Protein AF-K2A9K4-F1 (afdb_monomer_lite)

pLDDT: mean 72.85, std 18.76, range [26.33, 95.5]

Foldseek 3Di:
DDPVVQQQWKKAQCDDPRHGWIWTFPAAQDVHNQWTWIATPDPVRTDIDGPVRIDTDPDSDDDPPDDVDDDDVVCPVVPDDDPLPDFDDDPWKTFQQVDDQQWAFLLRWGFHDDWDQDPPRWIWTQTDPPGTDTFRRGFTFTTRDPFDWDFLQRDAAQFAFPSRWGFNHHFDDPPQQWTWTATDPVRDTTIHTRSTITTGD

Radius of gyration: 20.63 Å; chains: 1; bounding box: 49×55×29 Å

Secondary structure (DSSP, 8-state):
--GGGGTT-EEEE-SSTTTT-EEEEEEETSSSTTEEEEEESSTT-EEEEEGGGEEE--S-------------HHHHHHH-S-------B-SSEE-GGG--TT-BBTTS-BB-S--EE-GGG-EEEEETTTEEEEE-TT--EEBSSS--EEEGGG--TT-BBTTS-BEEE------TTEEEEEETTTTEEEEEETT-EEEB-

Sequence (201 aa):
MSVMDKLNVLYVITAGRYKGKDCNIHRDNFRSKRLALVAIDNPDSLVVVKKKNLAKLNKPGWFERFSDYTYGLEQWFKKEQGSGSNMLRTSSLAQPCALRKGDILASGEMVVAELRRGYNGSVLVRLHKTGWVELAPRLPIALQGNVNFKLAAELKQNDRLATGCLVVEGPVSDDANWANVYLDRVGCCIDTPSCIPLALA

Structure (mmCIF, N/CA/C/O backbone):
data_AF-K2A9K4-F1
#
_entry.id   AF-K2A9K4-F1
#
loop_
_atom_site.group_PDB
_atom_site.id
_atom_site.type_symbol
_atom_site.label_atom_id
_atom_site.label_alt_id
_atom_site.label_comp_id
_atom_site.label_asym_id
_atom_site.label_entity_id
_atom_site.label_seq_id
_atom_site.pdbx_PDB_ins_code
_atom_site.Cartn_x
_atom_site.Cartn_y
_atom_site.Cartn_z
_atom_site.occupancy
_atom_site.B_iso_or_equiv
_atom_site.auth_seq_id
_atom_site.auth_comp_id
_atom_site.auth_asym_id
_atom_site.auth_atom_id
_atom_site.pdbx_PDB_model_num
ATOM 1 N N . MET A 1 1 ? 7.604 -33.859 -6.176 1.00 37.75 1 MET A N 1
ATOM 2 C CA . MET A 1 1 ? 8.106 -32.579 -5.631 1.00 37.75 1 MET A CA 1
ATOM 3 C C . MET A 1 1 ? 8.815 -31.845 -6.744 1.00 37.75 1 MET A C 1
ATOM 5 O O . MET A 1 1 ? 9.824 -32.348 -7.232 1.00 37.75 1 MET A O 1
ATOM 9 N N . SER A 1 2 ? 8.231 -30.745 -7.212 1.00 29.80 2 SER A N 1
ATOM 10 C CA . SER A 1 2 ? 8.769 -30.007 -8.354 1.00 29.80 2 SER A CA 1
ATOM 11 C C . SER A 1 2 ? 10.036 -29.253 -7.935 1.00 29.80 2 SER A C 1
ATOM 13 O O . SER A 1 2 ? 10.242 -28.961 -6.757 1.00 29.80 2 SER A O 1
ATOM 15 N N . VAL A 1 3 ? 10.909 -28.935 -8.890 1.00 32.62 3 VAL A N 1
ATOM 16 C CA . VAL A 1 3 ? 12.145 -28.169 -8.643 1.00 32.62 3 VAL A CA 1
ATOM 17 C C . VAL A 1 3 ? 11.847 -26.787 -8.033 1.00 32.62 3 VAL A C 1
ATOM 19 O O . VAL A 1 3 ? 12.677 -26.267 -7.289 1.00 32.62 3 VAL A O 1
ATOM 22 N N . MET A 1 4 ? 10.644 -26.239 -8.248 1.00 31.30 4 MET A N 1
ATOM 23 C CA . MET A 1 4 ? 10.206 -24.982 -7.632 1.00 31.30 4 MET A CA 1
ATOM 24 C C . MET A 1 4 ? 9.926 -25.094 -6.126 1.00 31.30 4 MET A C 1
ATOM 26 O O . MET A 1 4 ? 10.105 -24.109 -5.415 1.00 31.30 4 MET A O 1
ATOM 30 N N . ASP A 1 5 ? 9.596 -26.279 -5.600 1.00 34.28 5 ASP A N 1
ATOM 31 C CA . ASP A 1 5 ? 9.286 -26.455 -4.168 1.00 34.28 5 ASP A CA 1
ATOM 32 C C . ASP A 1 5 ? 10.534 -26.319 -3.271 1.00 34.28 5 ASP A C 1
ATOM 34 O O . ASP A 1 5 ? 10.426 -26.122 -2.061 1.00 34.28 5 ASP A O 1
ATOM 38 N N . LYS A 1 6 ? 11.741 -26.424 -3.848 1.00 42.03 6 LYS A N 1
ATOM 39 C CA . LYS A 1 6 ? 13.015 -26.354 -3.108 1.00 42.03 6 LYS A CA 1
ATOM 40 C C . LYS A 1 6 ? 13.599 -24.944 -2.984 1.00 42.03 6 LYS A C 1
ATOM 42 O O . LYS A 1 6 ? 14.505 -24.760 -2.177 1.00 42.03 6 LYS A O 1
ATOM 47 N N . LEU A 1 7 ? 13.095 -23.967 -3.741 1.00 45.53 7 LEU A N 1
ATOM 48 C CA . LEU A 1 7 ? 13.630 -22.596 -3.764 1.00 45.53 7 LEU A CA 1
ATOM 49 C C . LEU A 1 7 ? 13.113 -21.704 -2.621 1.00 45.53 7 LEU A C 1
ATOM 51 O O . LEU A 1 7 ? 13.640 -20.615 -2.424 1.00 45.53 7 LEU A O 1
ATOM 55 N N . ASN A 1 8 ? 12.144 -22.182 -1.835 1.00 53.25 8 ASN A N 1
ATOM 56 C CA . ASN A 1 8 ? 11.505 -21.413 -0.759 1.00 53.25 8 ASN A CA 1
ATOM 57 C C . ASN A 1 8 ? 11.949 -21.831 0.655 1.00 53.25 8 ASN A C 1
ATOM 59 O O . ASN A 1 8 ? 11.276 -21.513 1.634 1.00 53.25 8 ASN A O 1
ATOM 63 N N . VAL A 1 9 ? 13.046 -22.584 0.788 1.00 64.12 9 VAL A N 1
ATOM 64 C CA . VAL A 1 9 ? 13.569 -23.001 2.097 1.00 64.12 9 VAL A CA 1
ATOM 65 C C . VAL A 1 9 ? 14.769 -22.138 2.472 1.00 64.12 9 VAL A C 1
ATOM 67 O O . VAL A 1 9 ? 15.820 -22.244 1.843 1.00 64.12 9 VAL A O 1
ATOM 70 N N . LEU A 1 10 ? 14.608 -21.328 3.522 1.00 70.69 10 LEU A N 1
ATOM 71 C CA . LEU A 1 10 ? 15.662 -20.471 4.060 1.00 70.69 10 LEU A CA 1
ATOM 72 C C . LEU A 1 10 ? 16.597 -21.263 4.991 1.00 70.69 10 LEU A C 1
ATOM 74 O O . LEU A 1 10 ? 16.164 -22.089 5.806 1.00 70.69 10 LEU A O 1
ATOM 78 N N . TYR A 1 11 ? 17.893 -20.991 4.882 1.00 83.25 11 TYR A N 1
ATOM 79 C CA . TYR A 1 11 ? 18.943 -21.592 5.699 1.00 83.25 11 TYR A CA 1
ATOM 80 C C . TYR A 1 11 ? 19.778 -20.509 6.375 1.00 83.25 11 TYR A C 1
ATOM 82 O O . TYR A 1 11 ? 20.004 -19.455 5.794 1.00 83.25 11 TYR A O 1
ATOM 90 N N . VAL A 1 12 ? 20.324 -20.804 7.552 1.00 84.12 12 VAL A N 1
ATOM 91 C CA . VAL A 1 12 ? 21.368 -19.990 8.187 1.00 84.12 12 VAL A CA 1
ATOM 92 C C . VAL A 1 12 ? 22.711 -20.705 8.098 1.00 84.12 12 VAL A C 1
ATOM 94 O O . VAL A 1 12 ? 22.808 -21.922 8.298 1.00 84.12 12 VAL A O 1
ATOM 97 N N . ILE A 1 13 ? 23.769 -19.951 7.811 1.00 87.12 13 ILE A N 1
ATOM 98 C CA . ILE A 1 13 ? 25.137 -20.467 7.822 1.00 87.12 13 ILE A CA 1
ATOM 99 C C . ILE A 1 13 ? 25.617 -20.547 9.277 1.00 87.12 13 ILE A C 1
ATOM 101 O O . ILE A 1 13 ? 25.758 -19.539 9.959 1.00 87.12 13 ILE A O 1
ATOM 105 N N . THR A 1 14 ? 25.914 -21.741 9.779 1.00 86.62 14 THR A N 1
ATOM 106 C CA . THR A 1 14 ? 26.243 -21.977 11.196 1.00 86.62 14 THR A CA 1
ATOM 107 C C . THR A 1 14 ? 27.738 -21.920 11.511 1.00 86.62 14 THR A C 1
ATOM 109 O O . THR A 1 14 ? 28.118 -21.836 12.681 1.00 86.62 14 THR A O 1
ATOM 112 N N . ALA A 1 15 ? 28.608 -21.930 10.494 1.00 80.38 15 ALA A N 1
ATOM 113 C CA . ALA A 1 15 ? 30.059 -21.901 10.675 1.00 80.38 15 ALA A CA 1
ATOM 114 C C . ALA A 1 15 ? 30.823 -21.368 9.448 1.00 80.38 15 ALA A C 1
ATOM 116 O O . ALA A 1 15 ? 30.425 -21.592 8.303 1.00 80.38 15 ALA A O 1
ATOM 117 N N . GLY A 1 16 ? 31.985 -20.752 9.695 1.00 87.38 16 GLY A N 1
ATOM 118 C CA . GLY A 1 16 ? 32.877 -20.182 8.677 1.00 87.38 16 GLY A CA 1
ATOM 119 C C . GLY A 1 16 ? 32.776 -18.658 8.565 1.00 87.38 16 GLY A C 1
ATOM 120 O O . GLY A 1 16 ? 32.181 -18.009 9.421 1.00 87.38 16 GLY A O 1
ATOM 121 N N . ARG A 1 17 ? 33.350 -18.095 7.492 1.00 83.62 17 ARG A N 1
ATOM 122 C CA . ARG A 1 17 ? 33.430 -16.639 7.249 1.00 83.62 17 ARG A CA 1
ATOM 123 C C . ARG A 1 17 ? 32.066 -15.938 7.221 1.00 83.62 17 ARG A C 1
ATOM 125 O O . ARG A 1 17 ? 31.980 -14.776 7.585 1.00 83.62 17 ARG A O 1
ATOM 132 N N . TYR A 1 18 ? 31.021 -16.651 6.809 1.00 85.88 18 TYR A N 1
ATOM 133 C CA . TYR A 1 18 ? 29.659 -16.127 6.673 1.00 85.88 18 TYR A CA 1
ATOM 134 C C . TYR A 1 18 ? 28.720 -16.629 7.781 1.00 85.88 18 TYR A C 1
ATOM 136 O O . TYR A 1 18 ? 27.510 -16.666 7.591 1.00 85.88 18 TYR A O 1
ATOM 144 N N . LYS A 1 19 ? 29.262 -17.074 8.925 1.00 84.31 19 LYS A N 1
ATOM 145 C CA . LYS A 1 19 ? 28.458 -17.550 10.060 1.00 84.31 19 LYS A CA 1
ATOM 146 C C . LYS A 1 19 ? 27.433 -16.487 10.486 1.00 84.31 19 LYS A C 1
ATOM 148 O O . LYS A 1 19 ? 27.788 -15.328 10.656 1.00 84.31 19 LYS A O 1
ATOM 153 N N . GLY A 1 20 ? 26.190 -16.912 10.697 1.00 72.88 20 GLY A N 1
ATOM 154 C CA . GLY A 1 20 ? 25.062 -16.073 11.100 1.00 72.88 20 GLY A CA 1
ATOM 155 C C . GLY A 1 20 ? 24.298 -15.432 9.942 1.00 72.88 20 GLY A C 1
ATOM 156 O O . GLY A 1 20 ? 23.302 -14.770 10.194 1.00 72.88 20 GLY A O 1
ATOM 157 N N . LYS A 1 21 ? 24.736 -15.615 8.689 1.00 78.25 21 LYS A N 1
ATOM 158 C CA . LYS A 1 21 ? 24.027 -15.093 7.515 1.00 78.25 21 LYS A CA 1
ATOM 159 C C . LYS A 1 21 ? 22.920 -16.039 7.059 1.00 78.25 21 LYS A C 1
ATOM 161 O O . LYS A 1 21 ? 23.157 -17.243 6.911 1.00 78.25 21 LYS A O 1
ATOM 166 N N . ASP A 1 22 ? 21.759 -15.461 6.776 1.00 82.19 22 ASP A N 1
ATOM 167 C CA . ASP A 1 22 ? 20.643 -16.135 6.120 1.00 82.19 22 ASP A CA 1
ATOM 168 C C . ASP A 1 22 ? 20.910 -16.265 4.620 1.00 82.19 22 ASP A C 1
ATOM 170 O O . ASP A 1 22 ? 21.533 -15.403 3.993 1.00 82.19 22 ASP A O 1
ATOM 174 N N . CYS A 1 23 ? 20.474 -17.377 4.040 1.00 78.69 23 CYS A N 1
ATOM 175 C CA . CYS A 1 23 ? 20.768 -17.715 2.661 1.00 78.69 23 CYS A CA 1
ATOM 176 C C . CYS A 1 23 ? 19.724 -18.650 2.049 1.00 78.69 23 CYS A C 1
ATOM 178 O O . CYS A 1 23 ? 19.085 -19.450 2.736 1.00 78.69 23 CYS A O 1
ATOM 180 N N . ASN A 1 24 ? 19.614 -18.585 0.722 1.00 80.69 24 ASN A N 1
ATOM 181 C CA . ASN A 1 24 ? 18.852 -19.538 -0.079 1.00 80.69 24 ASN A CA 1
ATOM 182 C C . ASN A 1 24 ? 19.802 -20.396 -0.908 1.00 80.69 24 ASN A C 1
ATOM 184 O O . ASN A 1 24 ? 20.788 -19.899 -1.461 1.00 80.69 24 ASN A O 1
ATOM 188 N N . ILE A 1 25 ? 19.497 -21.689 -1.026 1.00 79.44 25 ILE A N 1
ATOM 189 C CA . ILE A 1 25 ? 20.276 -22.585 -1.881 1.00 79.44 25 ILE A CA 1
ATOM 190 C C . ILE A 1 25 ? 19.942 -22.271 -3.339 1.00 79.44 25 ILE A C 1
ATOM 192 O O . ILE A 1 25 ? 18.871 -22.612 -3.829 1.00 79.44 25 ILE A O 1
ATOM 196 N N . HIS A 1 26 ? 20.892 -21.650 -4.033 1.00 74.62 26 HIS A N 1
ATOM 197 C CA . HIS A 1 26 ? 20.796 -21.369 -5.460 1.00 74.62 26 HIS A CA 1
ATOM 198 C C . HIS A 1 26 ? 21.095 -22.626 -6.286 1.00 74.62 26 HIS A C 1
ATOM 200 O O . HIS A 1 26 ? 20.397 -22.943 -7.246 1.00 74.62 26 HIS A O 1
ATOM 206 N N . ARG A 1 27 ? 22.120 -23.393 -5.889 1.00 77.69 27 ARG A N 1
ATOM 207 C CA . ARG A 1 27 ? 22.426 -24.691 -6.500 1.00 77.69 27 ARG A CA 1
ATOM 208 C C . ARG A 1 27 ? 22.887 -25.694 -5.461 1.00 77.69 27 ARG A C 1
ATOM 210 O O . ARG A 1 27 ? 23.923 -25.520 -4.814 1.00 77.69 27 ARG A O 1
ATOM 217 N N . ASP A 1 28 ? 22.134 -26.781 -5.355 1.00 75.31 28 ASP A N 1
ATOM 218 C CA . ASP A 1 28 ? 22.500 -27.894 -4.496 1.00 75.31 28 ASP A CA 1
ATOM 219 C C . ASP A 1 28 ? 23.561 -28.791 -5.160 1.00 75.31 28 ASP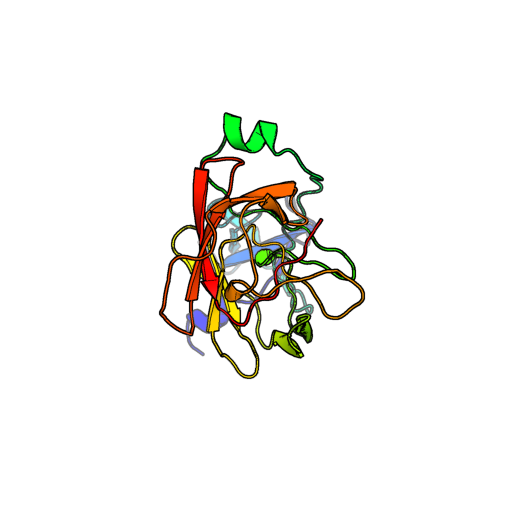 A C 1
ATOM 221 O O . ASP A 1 28 ? 23.563 -28.970 -6.378 1.00 75.31 28 ASP A O 1
ATOM 225 N N . ASN A 1 29 ? 24.462 -29.370 -4.362 1.00 77.62 29 ASN A N 1
ATOM 226 C CA . ASN A 1 29 ? 25.585 -30.203 -4.829 1.00 77.62 29 ASN A CA 1
ATOM 227 C C . ASN A 1 29 ? 26.543 -29.482 -5.798 1.00 77.62 29 ASN A C 1
ATOM 229 O O . ASN A 1 29 ? 26.995 -30.056 -6.792 1.00 77.62 29 ASN A O 1
ATOM 233 N N . PHE A 1 30 ? 26.868 -28.218 -5.522 1.00 70.75 30 PHE A N 1
ATOM 234 C CA . PHE A 1 30 ? 27.788 -27.445 -6.354 1.00 70.75 30 PHE A CA 1
ATOM 235 C C . PHE A 1 30 ? 29.186 -28.080 -6.352 1.00 70.75 30 PHE A C 1
ATOM 237 O O . PHE A 1 30 ? 29.871 -28.077 -5.332 1.00 70.75 30 PHE A O 1
ATOM 244 N N . ARG A 1 31 ? 29.611 -28.646 -7.491 1.00 70.62 31 ARG A N 1
ATOM 245 C CA . ARG A 1 31 ? 30.878 -29.388 -7.698 1.00 70.62 31 ARG A CA 1
ATOM 246 C C . ARG A 1 31 ? 31.070 -30.659 -6.851 1.00 70.62 31 ARG A C 1
ATOM 248 O O . ARG A 1 31 ? 31.866 -31.512 -7.222 1.00 70.62 31 ARG A O 1
ATOM 255 N N . SER A 1 32 ? 30.374 -30.813 -5.727 1.00 81.31 32 SER A N 1
ATOM 256 C CA . SER A 1 32 ? 30.452 -31.975 -4.839 1.00 81.31 32 SER A CA 1
ATOM 257 C C . SER A 1 32 ? 29.171 -32.123 -4.026 1.00 81.31 32 SER A C 1
ATOM 259 O O . SER A 1 32 ? 28.537 -31.132 -3.667 1.00 81.31 32 SER A O 1
ATOM 261 N N . LYS A 1 33 ? 28.853 -33.357 -3.608 1.00 79.94 33 LYS A N 1
ATOM 262 C CA . LYS A 1 33 ? 27.727 -33.647 -2.701 1.00 79.94 33 LYS A CA 1
ATOM 263 C C . LYS A 1 33 ? 27.808 -32.916 -1.352 1.00 79.94 33 LYS A C 1
ATOM 265 O O . LYS A 1 33 ? 26.811 -32.811 -0.646 1.00 79.94 33 LYS A O 1
ATOM 270 N N . ARG A 1 34 ? 28.990 -32.412 -0.976 1.00 85.62 34 ARG A N 1
ATOM 271 C CA . ARG A 1 34 ? 29.245 -31.744 0.313 1.00 85.62 34 ARG A CA 1
ATOM 272 C C . ARG A 1 34 ? 29.107 -30.219 0.271 1.00 85.62 34 ARG A C 1
ATOM 274 O O . ARG A 1 34 ? 29.151 -29.594 1.331 1.00 85.62 34 ARG A O 1
ATOM 281 N N . LEU A 1 35 ? 28.968 -29.626 -0.913 1.00 84.06 35 LEU A N 1
ATOM 282 C CA . LEU A 1 35 ? 28.953 -28.177 -1.112 1.00 84.06 35 LEU A CA 1
ATOM 283 C C . LEU A 1 35 ? 27.616 -27.719 -1.705 1.00 84.06 35 LEU A C 1
ATOM 285 O O . LEU A 1 35 ? 26.964 -28.452 -2.449 1.00 84.06 35 LEU A O 1
ATOM 289 N N . ALA A 1 36 ? 27.225 -26.497 -1.370 1.00 85.50 36 ALA A N 1
ATOM 290 C CA . ALA A 1 36 ? 26.093 -25.792 -1.949 1.00 85.50 36 ALA A CA 1
ATOM 291 C C . ALA A 1 36 ? 26.543 -24.394 -2.385 1.00 85.50 36 ALA A C 1
ATOM 293 O O . ALA A 1 36 ? 27.397 -23.783 -1.737 1.00 85.50 36 ALA A O 1
ATOM 294 N N . LEU A 1 37 ? 25.972 -23.910 -3.486 1.00 84.62 37 LEU A N 1
ATOM 295 C CA . LEU A 1 37 ? 26.059 -22.510 -3.882 1.00 84.62 37 LEU A CA 1
ATOM 296 C C . LEU A 1 37 ? 24.831 -21.807 -3.312 1.00 84.62 37 LEU A C 1
ATOM 298 O O . LEU A 1 37 ? 23.703 -22.206 -3.616 1.00 84.62 37 LEU A O 1
ATOM 302 N N . VAL A 1 38 ? 25.049 -20.807 -2.467 1.00 82.75 38 VAL A N 1
ATOM 303 C CA . VAL A 1 38 ? 23.982 -20.099 -1.759 1.00 82.75 38 VAL A CA 1
ATOM 304 C C . VAL A 1 38 ? 24.051 -18.607 -2.054 1.00 82.75 38 VAL A C 1
ATOM 306 O O . VAL A 1 38 ? 25.143 -18.064 -2.201 1.00 82.75 38 VAL A O 1
ATOM 309 N N . ALA A 1 39 ? 22.897 -17.957 -2.149 1.00 79.38 39 ALA A N 1
ATOM 310 C CA . ALA A 1 39 ? 22.804 -16.503 -2.247 1.00 79.38 39 ALA A CA 1
ATOM 311 C C . ALA A 1 39 ? 22.739 -15.901 -0.837 1.00 79.38 39 ALA A C 1
ATOM 313 O O . ALA A 1 39 ? 21.924 -16.353 -0.028 1.00 79.38 39 ALA A O 1
ATOM 314 N N . ILE A 1 40 ? 23.595 -14.917 -0.550 1.00 74.81 40 ILE A N 1
ATOM 315 C CA . ILE A 1 40 ? 23.637 -14.164 0.714 1.00 74.81 40 ILE A CA 1
ATOM 316 C C . ILE A 1 40 ? 23.397 -12.678 0.438 1.00 74.81 40 ILE A C 1
ATOM 318 O O . ILE A 1 40 ? 23.927 -12.154 -0.530 1.00 74.81 40 ILE A O 1
ATOM 322 N N . ASP A 1 41 ? 22.633 -11.986 1.286 1.00 61.19 41 ASP A N 1
ATOM 323 C CA . ASP A 1 41 ? 22.303 -10.545 1.201 1.00 61.19 41 ASP A CA 1
ATOM 324 C C . ASP A 1 41 ? 21.485 -10.099 -0.048 1.00 61.19 41 ASP A C 1
ATOM 326 O O . ASP A 1 41 ? 20.530 -9.331 0.080 1.00 61.19 41 ASP A O 1
ATOM 330 N N . ASN A 1 42 ? 21.807 -10.577 -1.256 1.00 58.97 42 ASN A N 1
ATOM 331 C CA . ASN A 1 42 ? 21.061 -10.361 -2.501 1.00 58.97 42 ASN A CA 1
ATOM 332 C C . ASN A 1 42 ? 21.211 -11.572 -3.466 1.00 58.97 42 ASN A C 1
ATOM 334 O O . ASN A 1 42 ? 22.067 -12.428 -3.234 1.00 58.97 42 ASN A O 1
ATOM 338 N N . PRO A 1 43 ? 20.386 -11.684 -4.531 1.00 58.03 43 PRO A N 1
ATOM 339 C CA . PRO A 1 43 ? 20.410 -12.833 -5.449 1.00 58.03 43 PRO A CA 1
ATOM 340 C C . PRO A 1 43 ? 21.722 -13.027 -6.225 1.00 58.03 43 PRO A C 1
ATOM 342 O O . PRO A 1 43 ? 22.010 -14.149 -6.640 1.00 58.03 43 PRO A O 1
ATOM 345 N N . ASP A 1 44 ? 22.509 -11.964 -6.393 1.00 64.69 44 ASP A N 1
ATOM 346 C CA . ASP A 1 44 ? 23.729 -11.946 -7.209 1.00 64.69 44 ASP A CA 1
ATOM 347 C C . ASP A 1 44 ? 24.995 -12.226 -6.376 1.00 64.69 44 ASP A C 1
ATOM 349 O O . ASP A 1 44 ? 26.038 -12.632 -6.895 1.00 64.69 44 ASP A O 1
ATOM 353 N N . SER A 1 45 ? 24.896 -12.082 -5.056 1.00 75.44 45 SER A N 1
ATOM 354 C CA . SER A 1 45 ? 25.941 -12.369 -4.077 1.00 75.44 45 SER A CA 1
ATOM 355 C C . SER A 1 45 ? 25.983 -13.863 -3.747 1.00 75.44 45 SER A C 1
ATOM 357 O O . SER A 1 45 ? 25.518 -14.329 -2.702 1.00 75.44 45 SER A O 1
ATOM 359 N N . LEU A 1 46 ? 26.552 -14.640 -4.668 1.00 82.19 46 LEU A N 1
ATOM 360 C CA . LEU A 1 46 ? 26.665 -16.092 -4.554 1.00 82.19 46 LEU A CA 1
ATOM 361 C C . LEU A 1 46 ? 27.951 -16.511 -3.833 1.00 82.19 46 LEU A C 1
ATOM 363 O O . LEU A 1 46 ? 29.060 -16.151 -4.228 1.00 82.19 46 LEU A O 1
ATOM 367 N N . VAL A 1 47 ? 27.814 -17.350 -2.808 1.00 87.38 47 VAL A N 1
ATOM 368 C CA . VAL A 1 47 ? 28.938 -17.913 -2.052 1.00 87.38 47 VAL A CA 1
ATOM 369 C C . VAL A 1 47 ? 28.846 -19.429 -1.947 1.00 87.38 47 VAL A C 1
ATOM 371 O O . VAL A 1 47 ? 27.769 -20.025 -1.917 1.00 87.38 47 VAL A O 1
ATOM 374 N N . VAL A 1 48 ? 30.005 -20.083 -1.887 1.00 90.75 48 VAL A N 1
ATOM 375 C CA . VAL A 1 48 ? 30.094 -21.541 -1.749 1.00 90.75 48 VAL A CA 1
ATOM 376 C C . VAL A 1 48 ? 30.215 -21.908 -0.276 1.00 90.75 48 VAL A C 1
ATOM 378 O O . VAL A 1 48 ? 31.136 -21.465 0.412 1.00 90.75 48 VAL A O 1
ATOM 381 N N . VAL A 1 49 ? 29.313 -22.763 0.205 1.00 88.81 49 VAL A N 1
ATOM 382 C CA . VAL A 1 49 ? 29.244 -23.168 1.615 1.00 88.81 49 VAL A CA 1
ATOM 383 C C . VAL A 1 49 ? 29.195 -24.691 1.732 1.00 88.81 49 VAL A C 1
ATOM 385 O O . VAL A 1 49 ? 28.626 -25.394 0.894 1.00 88.81 49 VAL A O 1
ATOM 388 N N . LYS A 1 50 ? 29.810 -25.237 2.789 1.00 89.44 50 LYS A N 1
ATOM 389 C CA . LYS A 1 50 ? 29.675 -26.661 3.131 1.00 89.44 50 LYS A CA 1
ATOM 390 C C . LYS A 1 50 ? 28.267 -26.913 3.653 1.00 89.44 50 LYS A C 1
ATOM 392 O O . LYS A 1 50 ? 27.859 -26.268 4.609 1.00 89.44 50 LYS A O 1
ATOM 397 N N . LYS A 1 51 ? 27.571 -27.915 3.119 1.00 87.25 51 LYS A N 1
ATOM 398 C CA . LYS A 1 51 ? 26.187 -28.225 3.522 1.00 87.25 51 LYS A CA 1
ATOM 399 C C . LYS A 1 51 ? 26.019 -28.477 5.017 1.00 87.25 51 LYS A C 1
ATOM 401 O O . LYS A 1 51 ? 25.025 -28.072 5.593 1.00 87.25 51 LYS A O 1
ATOM 406 N N . LYS A 1 52 ? 27.011 -29.104 5.658 1.00 89.75 52 LYS A N 1
ATOM 407 C CA . LYS A 1 52 ? 27.002 -29.341 7.112 1.00 89.75 52 LYS A CA 1
ATOM 408 C C . LYS A 1 52 ? 27.003 -28.050 7.946 1.00 89.75 52 LYS A C 1
ATOM 410 O O . LYS A 1 52 ? 26.706 -28.098 9.130 1.00 89.75 52 LYS A O 1
ATOM 415 N N . ASN A 1 53 ? 27.368 -26.923 7.333 1.00 90.56 53 ASN A N 1
ATOM 416 C CA . ASN A 1 53 ? 27.329 -25.600 7.942 1.00 90.56 53 ASN A CA 1
ATOM 417 C C . ASN A 1 53 ? 26.017 -24.865 7.608 1.00 90.56 53 ASN A C 1
ATOM 419 O O . ASN A 1 53 ? 25.959 -23.659 7.800 1.00 90.56 53 ASN A O 1
ATOM 423 N N . LEU A 1 54 ? 25.001 -25.536 7.058 1.00 85.75 54 LEU A N 1
ATOM 424 C CA . LEU A 1 54 ? 23.682 -24.960 6.805 1.00 85.75 54 LEU A CA 1
ATOM 425 C C . LEU A 1 54 ? 22.684 -25.579 7.780 1.00 85.75 54 LEU A C 1
ATOM 427 O O . LEU A 1 54 ? 22.523 -26.799 7.812 1.00 85.75 54 LEU A O 1
ATOM 431 N N . ALA A 1 55 ? 21.997 -24.743 8.551 1.00 85.12 55 ALA A N 1
ATOM 432 C CA . ALA A 1 55 ? 20.849 -25.161 9.342 1.00 85.12 55 ALA A CA 1
ATOM 433 C C . ALA A 1 55 ? 19.578 -24.610 8.702 1.00 85.12 55 ALA A C 1
ATOM 435 O O . ALA A 1 55 ? 19.510 -23.430 8.364 1.00 85.12 55 ALA A O 1
ATOM 436 N N . LYS A 1 56 ? 18.575 -25.470 8.518 1.00 79.88 56 LYS A N 1
ATOM 437 C CA . LYS A 1 56 ? 17.259 -25.045 8.039 1.00 79.88 56 LYS A CA 1
ATOM 438 C C . LYS A 1 56 ? 16.621 -24.160 9.109 1.00 79.88 56 LYS A C 1
ATOM 440 O O . LYS A 1 56 ? 16.526 -24.573 10.265 1.00 79.88 56 LYS A O 1
ATOM 445 N N . LEU A 1 57 ? 16.191 -22.961 8.736 1.00 66.00 57 LEU A N 1
ATOM 446 C CA . LEU A 1 57 ? 15.444 -22.098 9.643 1.00 66.00 57 LEU A CA 1
ATOM 447 C C . LEU A 1 57 ? 14.010 -22.637 9.750 1.00 66.00 57 LEU A C 1
ATOM 449 O O . LEU A 1 57 ? 13.279 -22.684 8.767 1.00 66.00 57 LEU A O 1
ATOM 453 N N . ASN A 1 58 ? 13.602 -23.056 10.952 1.00 47.09 58 ASN A N 1
ATOM 454 C CA . ASN A 1 58 ? 12.221 -23.469 11.259 1.00 47.09 58 ASN A CA 1
ATOM 455 C C . ASN A 1 58 ? 11.321 -22.274 11.643 1.00 47.09 58 ASN A C 1
ATOM 457 O O . ASN A 1 58 ? 10.370 -22.417 12.406 1.00 47.09 58 ASN A O 1
ATOM 461 N N . LYS A 1 59 ? 11.617 -21.085 11.114 1.00 43.09 59 LYS A N 1
ATOM 462 C CA . LYS A 1 59 ? 10.728 -19.921 11.152 1.00 43.09 59 LYS A CA 1
ATOM 463 C C . LYS A 1 59 ? 10.300 -19.621 9.713 1.00 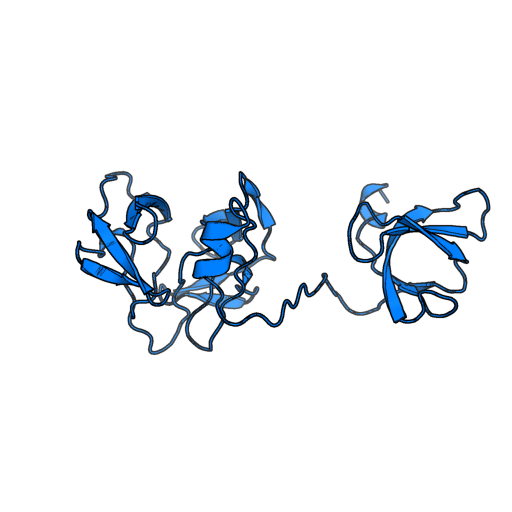43.09 59 LYS A C 1
ATOM 465 O O . LYS A 1 59 ? 11.163 -19.678 8.837 1.00 43.09 59 LYS A O 1
ATOM 470 N N . PRO A 1 60 ? 9.027 -19.292 9.437 1.00 37.44 60 PRO A N 1
ATOM 471 C CA . PRO A 1 60 ? 8.655 -18.694 8.161 1.00 37.44 60 PRO A CA 1
ATOM 472 C C . PRO A 1 60 ? 9.238 -17.273 8.140 1.00 37.44 60 PRO A C 1
ATOM 474 O O . PRO A 1 60 ? 8.600 -16.324 8.574 1.00 37.44 60 PRO A O 1
ATOM 477 N N . GLY A 1 61 ? 10.507 -17.151 7.756 1.00 33.09 61 GLY A N 1
ATOM 478 C CA . GLY A 1 61 ? 11.226 -15.885 7.680 1.00 33.09 61 GLY A CA 1
ATOM 479 C C . GLY A 1 61 ? 11.427 -15.507 6.224 1.00 33.09 61 GLY A C 1
ATOM 480 O O . GLY A 1 61 ? 12.140 -16.196 5.501 1.00 33.09 61 GLY A O 1
ATOM 481 N N . TRP A 1 62 ? 10.782 -14.431 5.793 1.00 33.94 62 TRP A N 1
ATOM 482 C CA . TRP A 1 62 ? 11.203 -13.681 4.615 1.00 33.94 62 TRP A CA 1
ATOM 483 C C . TRP A 1 62 ? 12.222 -12.638 5.065 1.00 33.94 62 TRP A C 1
ATOM 485 O O . TRP A 1 62 ? 12.192 -12.212 6.216 1.00 33.94 62 TRP A O 1
ATOM 495 N N . PHE A 1 63 ? 13.126 -12.244 4.168 1.00 30.84 63 PHE A N 1
ATOM 496 C CA . PHE A 1 63 ? 14.095 -11.183 4.428 1.00 30.84 63 PHE A CA 1
ATOM 497 C C . PHE A 1 63 ? 13.391 -9.932 4.969 1.00 30.84 63 PHE A C 1
ATOM 499 O O . PHE A 1 63 ? 12.706 -9.229 4.226 1.00 30.84 63 PHE A O 1
ATOM 506 N N . GLU A 1 64 ? 13.611 -9.617 6.242 1.00 34.78 64 GLU A N 1
ATOM 507 C CA . GLU A 1 64 ? 13.454 -8.259 6.736 1.00 34.78 64 GLU A CA 1
ATOM 508 C C . GLU A 1 64 ? 14.579 -7.433 6.108 1.00 34.78 64 GLU A C 1
ATOM 510 O O . GLU A 1 64 ? 15.715 -7.418 6.580 1.00 34.78 64 GLU A O 1
ATOM 515 N N . ARG A 1 65 ? 14.285 -6.733 5.009 1.00 34.59 65 ARG A N 1
ATOM 516 C CA . ARG A 1 65 ? 15.053 -5.529 4.687 1.00 34.59 65 ARG A CA 1
ATOM 517 C C . ARG A 1 65 ? 14.629 -4.446 5.674 1.00 34.59 65 ARG A C 1
ATOM 519 O O . ARG A 1 65 ? 13.855 -3.565 5.325 1.00 34.59 65 ARG A O 1
ATOM 526 N N . PHE A 1 66 ? 15.131 -4.505 6.902 1.00 33.03 66 PHE A N 1
ATOM 527 C CA . PHE A 1 66 ? 15.221 -3.296 7.708 1.00 33.03 66 PHE A CA 1
ATOM 528 C C . PHE A 1 66 ? 16.329 -2.434 7.111 1.00 33.03 66 PHE A C 1
ATOM 530 O O . PHE A 1 66 ? 17.507 -2.778 7.167 1.00 33.03 66 PHE A O 1
ATOM 537 N N . SER A 1 67 ? 15.946 -1.326 6.489 1.00 32.31 67 SER A N 1
ATOM 538 C CA . SER A 1 67 ? 16.818 -0.162 6.437 1.00 32.31 67 SER A CA 1
ATOM 539 C C . SER A 1 67 ? 16.317 0.799 7.508 1.00 32.31 67 SER A C 1
ATOM 541 O O . SER A 1 67 ? 15.186 1.275 7.405 1.00 32.31 67 SER A O 1
ATOM 543 N N . ASP A 1 68 ? 17.145 1.073 8.514 1.00 26.33 68 ASP A N 1
ATOM 544 C CA . ASP A 1 68 ? 16.875 1.966 9.652 1.00 26.33 68 ASP A CA 1
ATOM 545 C C . ASP A 1 68 ? 16.789 3.459 9.263 1.00 26.33 68 ASP A C 1
ATOM 547 O O . ASP A 1 68 ? 17.258 4.333 9.988 1.00 26.33 68 ASP A O 1
ATOM 551 N N . TYR A 1 69 ? 16.215 3.794 8.108 1.00 29.09 69 TYR A N 1
ATOM 552 C CA . TYR A 1 69 ? 16.153 5.173 7.634 1.00 29.09 69 TYR A CA 1
ATOM 553 C C . TYR A 1 69 ? 14.753 5.756 7.790 1.00 29.09 69 TYR A C 1
ATOM 555 O O . TYR A 1 69 ? 13.868 5.606 6.948 1.00 29.09 69 TYR A O 1
ATOM 563 N N . THR A 1 70 ? 14.592 6.507 8.875 1.00 36.97 70 THR A N 1
ATOM 564 C CA . THR A 1 70 ? 13.694 7.655 8.931 1.00 36.97 70 THR A CA 1
ATOM 565 C C . THR A 1 70 ? 14.093 8.649 7.837 1.00 36.97 70 THR A C 1
ATOM 567 O O . THR A 1 70 ? 15.168 9.230 7.862 1.00 36.97 70 THR A O 1
ATOM 570 N N . TYR A 1 71 ? 13.206 8.816 6.858 1.00 33.97 71 TYR A N 1
ATOM 571 C CA . TYR A 1 71 ? 13.034 10.010 6.028 1.00 33.97 71 TYR A CA 1
ATOM 572 C C . TYR A 1 71 ? 14.303 10.741 5.522 1.00 33.97 71 TYR A C 1
ATOM 574 O O . TYR A 1 71 ? 14.833 11.641 6.165 1.00 33.97 71 TYR A O 1
ATOM 582 N N . GLY A 1 72 ? 14.701 10.451 4.278 1.00 31.78 72 GLY A N 1
ATOM 583 C CA . GLY A 1 72 ? 15.715 11.194 3.514 1.00 31.78 72 GLY A CA 1
ATOM 584 C C . GLY A 1 72 ? 15.186 11.646 2.151 1.00 31.78 72 GLY A C 1
ATOM 585 O O . GLY A 1 72 ? 15.764 11.332 1.115 1.00 31.78 72 GLY A O 1
ATOM 586 N N . LEU A 1 73 ? 14.049 12.340 2.132 1.00 39.56 73 LEU A N 1
ATOM 587 C CA . LEU A 1 73 ? 13.330 12.683 0.900 1.00 39.56 73 LEU A CA 1
ATOM 588 C C . LEU A 1 73 ? 14.147 13.563 -0.071 1.00 39.56 73 LEU A C 1
ATOM 590 O O . LEU A 1 73 ? 13.988 13.468 -1.282 1.00 39.56 73 LEU A O 1
ATOM 594 N N . GLU A 1 74 ? 15.078 14.366 0.444 1.00 37.66 74 GLU A N 1
ATOM 595 C CA . GLU A 1 74 ? 15.995 15.178 -0.368 1.00 37.66 74 GLU A CA 1
ATOM 596 C C . GLU A 1 74 ? 17.148 14.354 -0.978 1.00 37.66 74 GLU A C 1
ATOM 598 O O . GLU A 1 74 ? 17.586 14.614 -2.100 1.00 37.66 74 GLU A O 1
ATOM 603 N N . GLN A 1 75 ? 17.621 13.319 -0.272 1.00 38.59 75 GLN A N 1
ATOM 604 C CA . GLN A 1 75 ? 18.618 12.377 -0.798 1.00 38.59 75 GLN A CA 1
ATOM 605 C C . GLN A 1 75 ? 18.022 11.469 -1.882 1.00 38.59 75 GLN A C 1
ATOM 607 O O . GLN A 1 75 ? 18.724 11.125 -2.831 1.00 38.59 75 GLN A O 1
ATOM 612 N N . TRP A 1 76 ? 16.730 11.151 -1.775 1.00 40.19 76 TRP A N 1
ATOM 613 C CA . TRP A 1 76 ? 15.956 10.389 -2.758 1.00 40.19 76 TRP A CA 1
ATOM 614 C C . TRP A 1 76 ? 15.883 11.094 -4.124 1.00 40.19 76 TRP A C 1
ATOM 616 O O . TRP A 1 76 ? 16.238 10.492 -5.133 1.00 40.19 76 TRP A O 1
ATOM 626 N N . PHE A 1 77 ? 15.554 12.393 -4.160 1.00 40.22 77 PHE A N 1
ATOM 627 C CA . PHE A 1 77 ? 15.530 13.180 -5.407 1.00 40.22 77 PHE A CA 1
ATOM 628 C C . PHE A 1 77 ? 16.887 13.291 -6.099 1.00 40.22 77 PHE A C 1
ATOM 630 O O . PHE A 1 77 ? 16.960 13.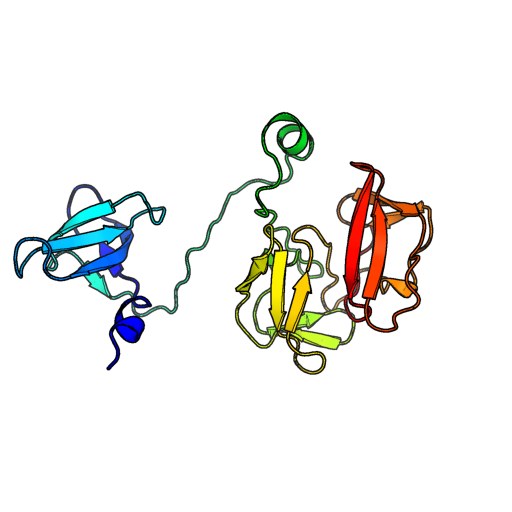361 -7.323 1.00 40.22 77 PHE A O 1
ATOM 637 N N . LYS A 1 78 ? 17.960 13.359 -5.308 1.00 40.06 78 LYS A N 1
ATOM 638 C CA . LYS A 1 78 ? 19.305 13.650 -5.811 1.00 40.06 78 LYS A CA 1
ATOM 639 C C . LYS A 1 78 ? 20.063 12.411 -6.293 1.00 40.06 78 LYS A C 1
ATOM 641 O O . LYS A 1 78 ? 21.048 12.587 -7.003 1.00 40.06 78 LYS A O 1
ATOM 646 N N . LYS A 1 79 ? 19.681 11.187 -5.894 1.00 43.03 79 LYS A N 1
ATOM 647 C CA . LYS A 1 79 ? 20.529 9.996 -6.113 1.00 43.03 79 LYS A CA 1
ATOM 648 C C . LYS A 1 79 ? 19.887 8.812 -6.826 1.00 43.03 79 LYS A C 1
ATOM 650 O O . LYS A 1 79 ? 20.616 8.124 -7.532 1.00 43.03 79 LYS A O 1
ATOM 655 N N . GLU A 1 80 ? 18.591 8.542 -6.680 1.00 41.16 80 GLU A N 1
ATOM 656 C CA . GLU A 1 80 ? 18.025 7.293 -7.205 1.00 41.16 80 GLU A CA 1
ATOM 657 C C . GLU A 1 80 ? 16.658 7.506 -7.849 1.00 41.16 80 GLU A C 1
ATOM 659 O O . GLU A 1 80 ? 15.692 7.898 -7.196 1.00 41.16 80 GLU A O 1
ATOM 664 N N . GLN A 1 81 ? 16.552 7.173 -9.137 1.00 40.97 81 GLN A N 1
ATOM 665 C CA . GLN A 1 81 ? 15.261 6.887 -9.748 1.00 40.97 81 GLN A CA 1
ATOM 666 C C . GLN A 1 81 ? 14.626 5.696 -9.009 1.00 40.97 81 GLN A C 1
ATOM 668 O O . GLN A 1 81 ?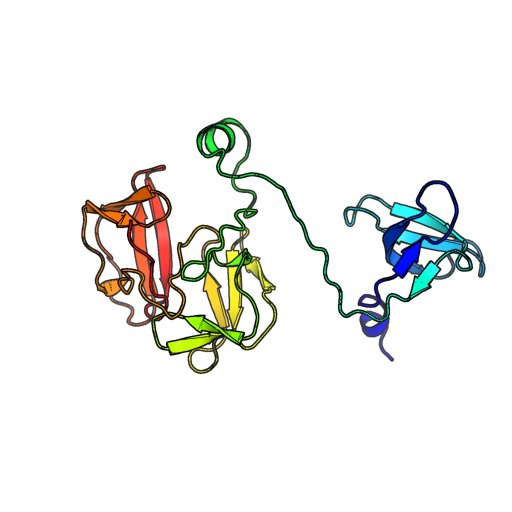 14.960 4.542 -9.255 1.00 40.97 81 GLN A O 1
ATOM 673 N N . GLY A 1 82 ? 13.735 6.000 -8.063 1.00 39.97 82 GLY A N 1
ATOM 674 C CA . GLY A 1 82 ? 12.658 5.135 -7.584 1.00 39.97 82 GLY A CA 1
ATOM 675 C C . GLY A 1 82 ? 13.025 3.700 -7.193 1.00 39.97 82 GLY A C 1
ATOM 676 O O . GLY A 1 82 ? 12.471 2.761 -7.761 1.00 39.97 82 GLY A O 1
ATOM 677 N N . SER A 1 83 ? 13.850 3.492 -6.164 1.00 42.28 83 SER A N 1
ATOM 678 C CA . SER A 1 83 ? 13.796 2.224 -5.429 1.00 42.28 83 SER A CA 1
ATOM 679 C C . SER A 1 83 ? 12.597 2.292 -4.466 1.00 42.28 83 SER A C 1
ATOM 681 O O . SER A 1 83 ? 12.550 3.126 -3.569 1.00 42.28 83 SER A O 1
ATOM 683 N N . GLY A 1 84 ? 11.551 1.491 -4.700 1.00 44.03 84 GLY A N 1
ATOM 684 C CA . GLY A 1 84 ? 10.313 1.439 -3.898 1.00 44.03 84 GLY A CA 1
ATOM 685 C C . GLY A 1 84 ? 10.498 0.878 -2.478 1.00 44.03 84 GLY A C 1
ATOM 686 O O . GLY A 1 84 ? 9.790 -0.038 -2.082 1.00 44.03 84 GLY A O 1
ATOM 687 N N . SER A 1 85 ? 11.474 1.387 -1.728 1.00 45.84 85 SER A N 1
ATOM 688 C CA . SER A 1 85 ? 11.968 0.893 -0.434 1.00 45.84 85 SER A CA 1
ATOM 689 C C . SER A 1 85 ? 11.326 1.562 0.795 1.00 45.84 85 SER A C 1
ATOM 691 O O . SER A 1 85 ? 11.789 1.367 1.916 1.00 45.84 85 SER A O 1
ATOM 693 N N . ASN A 1 86 ? 10.253 2.339 0.622 1.00 53.28 86 ASN A N 1
ATOM 694 C CA . ASN A 1 86 ? 9.668 3.151 1.693 1.00 53.28 86 ASN A CA 1
ATOM 695 C C . ASN A 1 86 ? 8.786 2.335 2.660 1.00 53.28 86 ASN A C 1
ATOM 697 O O . ASN A 1 86 ? 7.606 2.135 2.401 1.00 53.28 86 ASN A O 1
ATOM 701 N N . MET A 1 87 ? 9.327 1.909 3.805 1.00 63.78 87 MET A N 1
ATOM 702 C CA . MET A 1 87 ? 8.613 1.073 4.785 1.00 63.78 87 MET A CA 1
ATOM 703 C C . MET A 1 87 ? 7.910 1.844 5.922 1.00 63.78 87 MET A C 1
ATOM 705 O O . MET A 1 87 ? 7.872 1.355 7.054 1.00 63.78 87 MET A O 1
ATOM 709 N N . LEU A 1 88 ? 7.367 3.046 5.685 1.00 73.44 88 LEU A N 1
ATOM 710 C CA . LEU A 1 88 ? 6.730 3.799 6.774 1.00 73.44 88 LEU A CA 1
ATOM 711 C C . LEU A 1 88 ? 5.547 3.015 7.354 1.00 73.44 88 LEU A C 1
ATOM 713 O O . LEU A 1 88 ? 4.608 2.669 6.636 1.00 73.44 88 LEU A O 1
ATOM 717 N N . ARG A 1 89 ? 5.581 2.783 8.667 1.00 80.62 89 ARG A N 1
ATOM 718 C CA . ARG A 1 89 ? 4.502 2.153 9.424 1.00 80.62 89 ARG A CA 1
ATOM 719 C C . ARG A 1 89 ? 4.371 2.788 10.800 1.00 80.62 89 ARG A C 1
ATOM 721 O O . ARG A 1 89 ? 5.357 2.952 11.512 1.00 80.62 89 ARG A O 1
ATOM 728 N N . THR A 1 90 ? 3.141 3.073 11.186 1.00 82.25 90 THR A N 1
ATOM 729 C CA . THR A 1 90 ? 2.728 3.444 12.539 1.00 82.25 90 THR A CA 1
ATOM 730 C C . THR A 1 90 ? 1.604 2.501 12.989 1.00 82.25 90 THR A C 1
ATOM 732 O O . THR A 1 90 ? 1.305 1.510 12.319 1.00 82.25 90 THR A O 1
ATOM 735 N N . SER A 1 91 ? 0.978 2.776 14.134 1.00 79.62 91 SER A N 1
ATOM 736 C CA . SER A 1 91 ? -0.213 2.043 14.576 1.00 79.62 91 SER A CA 1
ATOM 737 C C . SER A 1 91 ? -1.444 2.286 13.695 1.00 79.62 91 SER A C 1
ATOM 739 O O . SER A 1 91 ? -2.337 1.447 13.685 1.00 79.62 91 SER A O 1
ATOM 741 N N . SER A 1 92 ? -1.500 3.402 12.964 1.00 81.00 92 SER A N 1
ATOM 742 C CA . SER A 1 92 ? -2.676 3.836 12.197 1.00 81.00 92 SER A CA 1
ATOM 743 C C . SER A 1 92 ? -2.384 4.153 10.726 1.00 81.00 92 SER A C 1
ATOM 745 O O . SER A 1 92 ? -3.290 4.499 9.978 1.00 81.00 92 SER A O 1
ATOM 747 N N . LEU A 1 93 ? -1.136 4.022 10.279 1.00 85.69 93 LEU A N 1
ATOM 748 C CA . LEU A 1 93 ? -0.712 4.312 8.913 1.00 85.69 93 LEU A CA 1
ATOM 749 C C . LEU A 1 93 ? 0.311 3.281 8.450 1.00 85.69 93 LEU A C 1
ATOM 751 O O . LEU A 1 93 ? 1.200 2.897 9.208 1.00 85.69 93 LEU A O 1
ATOM 755 N N . ALA A 1 94 ? 0.244 2.882 7.186 1.00 87.31 94 ALA A N 1
ATOM 756 C CA . ALA A 1 94 ? 1.296 2.114 6.538 1.00 87.31 94 ALA A CA 1
ATOM 757 C C . ALA A 1 94 ? 1.474 2.546 5.082 1.00 87.31 94 ALA A C 1
ATOM 759 O O . ALA A 1 94 ? 0.522 2.921 4.408 1.00 87.31 94 ALA A O 1
ATOM 760 N N . GLN A 1 95 ? 2.692 2.455 4.568 1.00 86.62 95 GLN A N 1
ATOM 761 C CA . GLN A 1 95 ? 2.922 2.418 3.127 1.00 86.62 95 GLN A CA 1
ATOM 762 C C . GLN A 1 95 ? 2.752 0.987 2.601 1.00 86.62 95 GLN A C 1
ATOM 764 O O . GLN A 1 95 ? 2.930 0.042 3.372 1.00 86.62 95 GLN A O 1
ATOM 769 N N . PRO A 1 96 ? 2.419 0.789 1.310 1.00 86.69 96 PRO A N 1
ATOM 770 C CA . PRO A 1 96 ? 2.097 -0.526 0.769 1.00 86.69 96 PRO A CA 1
ATOM 771 C C . PRO A 1 96 ? 3.107 -1.623 1.097 1.00 86.69 96 PRO A C 1
ATOM 773 O O . PRO A 1 96 ? 2.693 -2.709 1.479 1.00 86.69 96 PRO A O 1
ATOM 776 N N . CYS A 1 97 ? 4.418 -1.365 1.010 1.00 81.06 97 CYS A N 1
ATOM 777 C CA . CYS A 1 97 ? 5.426 -2.387 1.320 1.00 81.06 97 CYS A CA 1
ATOM 778 C C . CYS A 1 97 ? 5.608 -2.652 2.825 1.00 81.06 97 CYS A C 1
ATOM 780 O O . CYS A 1 97 ? 6.314 -3.584 3.191 1.00 81.06 97 CYS A O 1
ATOM 782 N N . ALA A 1 98 ? 4.983 -1.849 3.688 1.00 83.06 98 ALA A N 1
ATOM 783 C CA . ALA A 1 98 ? 4.965 -2.024 5.137 1.00 83.06 98 ALA A CA 1
ATOM 784 C C . ALA A 1 98 ? 3.650 -2.635 5.660 1.00 83.06 98 ALA A C 1
ATOM 786 O O . ALA A 1 98 ? 3.497 -2.817 6.876 1.00 83.06 98 ALA A O 1
ATOM 787 N N . LEU A 1 99 ? 2.699 -2.937 4.766 1.00 85.25 99 LEU A N 1
ATOM 788 C CA . LEU A 1 99 ? 1.489 -3.685 5.095 1.00 85.25 99 LEU A CA 1
ATOM 789 C C . LEU A 1 99 ? 1.825 -5.130 5.474 1.00 85.25 99 LEU A C 1
ATOM 791 O O . LEU A 1 99 ? 2.784 -5.728 4.991 1.00 85.25 99 LEU A O 1
ATOM 795 N N . ARG A 1 100 ? 0.999 -5.704 6.342 1.00 83.81 100 ARG A N 1
ATOM 796 C CA . ARG A 1 100 ? 1.117 -7.076 6.831 1.00 83.81 100 ARG A CA 1
ATOM 797 C C . ARG A 1 100 ? -0.192 -7.810 6.607 1.00 83.81 100 ARG A C 1
ATOM 799 O O . ARG A 1 100 ? -1.269 -7.224 6.690 1.00 83.81 100 ARG A O 1
ATOM 806 N N . LYS A 1 101 ? -0.115 -9.121 6.380 1.00 83.94 101 LYS A N 1
ATOM 807 C CA . LYS A 1 101 ? -1.303 -9.975 6.413 1.00 83.94 101 LYS A CA 1
ATOM 808 C C . LYS A 1 101 ? -2.008 -9.825 7.768 1.00 83.94 101 LYS A C 1
ATOM 810 O O . LYS A 1 101 ? -1.372 -9.939 8.813 1.00 83.94 101 LYS A O 1
ATOM 815 N N . GLY A 1 102 ? -3.318 -9.608 7.729 1.00 80.56 102 GLY A N 1
ATOM 816 C CA . GLY A 1 102 ? -4.157 -9.336 8.893 1.00 80.56 102 GLY A CA 1
ATOM 817 C C . GLY A 1 102 ? -4.331 -7.851 9.209 1.00 80.56 102 GLY A C 1
ATOM 818 O O . GLY A 1 102 ? -5.184 -7.532 10.030 1.00 80.56 102 GLY A O 1
ATOM 819 N N . ASP A 1 103 ? -3.590 -6.947 8.557 1.00 87.81 103 ASP A N 1
ATOM 820 C CA . ASP A 1 103 ? -3.871 -5.517 8.670 1.00 87.81 103 ASP A CA 1
ATOM 821 C C . ASP A 1 103 ? -5.277 -5.220 8.145 1.00 87.81 103 ASP A C 1
ATOM 823 O O . ASP A 1 103 ? -5.676 -5.709 7.083 1.00 87.81 103 ASP A O 1
ATOM 827 N N . ILE A 1 104 ? -6.003 -4.389 8.887 1.00 90.31 104 ILE A N 1
ATOM 828 C CA . ILE A 1 104 ? -7.318 -3.881 8.507 1.00 90.31 104 ILE A CA 1
ATOM 829 C C . ILE A 1 104 ? -7.139 -2.418 8.109 1.00 90.31 104 ILE A C 1
ATOM 831 O O . ILE A 1 104 ? -6.561 -1.630 8.859 1.00 90.31 104 ILE A O 1
ATOM 835 N N . LEU A 1 105 ? -7.598 -2.061 6.915 1.00 94.38 105 LEU A N 1
ATOM 836 C CA . LEU A 1 105 ? -7.586 -0.696 6.401 1.00 94.38 105 LEU A CA 1
ATOM 837 C C . LEU A 1 105 ? -8.705 0.120 7.054 1.00 94.38 105 LEU A C 1
ATOM 839 O O . LEU A 1 105 ? -9.704 -0.437 7.507 1.00 94.38 105 LEU A O 1
ATOM 843 N N . ALA A 1 106 ? -8.598 1.448 7.045 1.00 93.06 106 ALA A N 1
ATOM 844 C CA . ALA A 1 106 ? -9.657 2.314 7.572 1.00 93.06 106 ALA A CA 1
ATOM 845 C C . ALA A 1 106 ? -11.008 2.158 6.835 1.00 93.06 106 ALA A C 1
ATOM 847 O O . ALA A 1 106 ? -12.060 2.421 7.410 1.00 93.06 106 ALA A O 1
ATOM 848 N N . SER A 1 107 ? -10.995 1.643 5.599 1.00 90.31 107 SER A N 1
ATOM 849 C CA . SER A 1 107 ? -12.190 1.259 4.835 1.00 90.31 107 SER A CA 1
ATOM 850 C C . SER A 1 107 ? -12.840 -0.058 5.299 1.00 90.31 107 SER A C 1
ATOM 852 O O . SER A 1 107 ? -13.903 -0.429 4.806 1.00 90.31 107 SER A O 1
ATOM 854 N N . GLY A 1 108 ? -12.218 -0.790 6.229 1.00 89.56 108 GLY A N 1
ATOM 855 C CA . GLY A 1 108 ? -12.679 -2.091 6.725 1.00 89.56 108 GLY A CA 1
ATOM 856 C C . GLY A 1 108 ? -12.254 -3.297 5.874 1.00 89.56 108 GLY A C 1
ATOM 857 O O . GLY A 1 108 ? -12.616 -4.430 6.194 1.00 89.56 108 GLY A O 1
ATOM 858 N N . GLU A 1 109 ? -11.496 -3.087 4.796 1.00 89.00 109 GLU A N 1
ATOM 859 C CA . GLU A 1 109 ? -10.841 -4.163 4.042 1.00 89.00 109 GLU A CA 1
ATOM 860 C C . GLU A 1 109 ? -9.671 -4.765 4.821 1.00 89.00 109 GLU A C 1
ATOM 862 O O . GLU A 1 109 ? -8.969 -4.058 5.537 1.00 89.00 109 GLU A O 1
ATOM 867 N N . MET A 1 110 ? -9.425 -6.065 4.652 1.00 87.75 110 MET A N 1
ATOM 868 C CA . MET A 1 110 ? -8.331 -6.768 5.332 1.00 87.75 110 MET A CA 1
ATOM 869 C C . MET A 1 110 ? -7.315 -7.304 4.329 1.00 87.75 110 MET A C 1
ATOM 871 O O . MET A 1 110 ? -7.690 -7.897 3.317 1.00 87.75 110 MET A O 1
ATOM 875 N N . VAL A 1 111 ? -6.026 -7.170 4.637 1.00 87.06 111 VAL A N 1
ATOM 876 C CA . VAL A 1 111 ? -4.937 -7.779 3.866 1.00 87.06 111 VAL A CA 1
ATOM 877 C C . VAL A 1 111 ? -4.892 -9.284 4.149 1.00 87.06 111 VAL A C 1
ATOM 879 O O . VAL A 1 111 ? -4.655 -9.706 5.279 1.00 87.06 111 VAL A O 1
ATOM 882 N N . VAL A 1 112 ? -5.102 -10.128 3.135 1.00 80.62 112 VAL A N 1
ATOM 883 C CA . VAL A 1 112 ? -5.276 -11.588 3.319 1.00 80.62 112 VAL A CA 1
ATOM 884 C C . VAL A 1 112 ? -4.110 -12.446 2.834 1.00 80.62 112 VAL A C 1
ATOM 886 O O . VAL A 1 112 ? -4.070 -13.648 3.114 1.00 80.62 112 VAL A O 1
ATOM 889 N N . ALA A 1 113 ? -3.146 -11.865 2.127 1.00 69.88 113 ALA A N 1
ATOM 890 C CA . ALA A 1 113 ? -1.968 -12.574 1.639 1.00 69.88 113 ALA A CA 1
ATOM 891 C C . ALA A 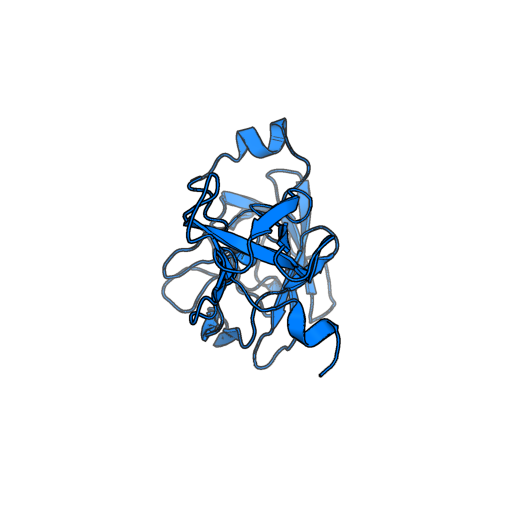1 113 ? -0.694 -11.755 1.841 1.00 69.88 113 ALA A C 1
ATOM 893 O O . ALA A 1 113 ? -0.750 -10.544 2.038 1.00 69.88 113 ALA A O 1
ATOM 894 N N . GLU A 1 114 ? 0.443 -12.443 1.750 1.00 76.00 114 GLU A N 1
ATOM 895 C CA . GLU A 1 114 ? 1.745 -11.792 1.639 1.00 76.00 114 GLU A CA 1
ATOM 896 C C . GLU A 1 114 ? 1.791 -10.886 0.407 1.00 76.00 114 GLU A C 1
ATOM 898 O O . GLU A 1 114 ? 1.231 -11.209 -0.651 1.00 76.00 114 GLU A O 1
ATOM 903 N N . LEU A 1 115 ? 2.483 -9.761 0.563 1.00 78.38 115 LEU A N 1
ATOM 904 C CA . LEU A 1 115 ? 2.666 -8.771 -0.486 1.00 78.38 115 LEU A CA 1
ATOM 905 C C . LEU A 1 115 ? 3.476 -9.358 -1.642 1.00 78.38 115 LEU A C 1
ATOM 907 O O . LEU A 1 115 ? 4.381 -10.171 -1.444 1.00 78.38 115 LEU A O 1
ATOM 911 N N . ARG A 1 116 ? 3.181 -8.919 -2.866 1.00 72.12 116 ARG A N 1
ATOM 912 C CA . ARG A 1 116 ? 3.977 -9.273 -4.047 1.00 72.12 116 ARG A CA 1
ATOM 913 C C . ARG A 1 116 ? 4.533 -8.018 -4.695 1.00 72.12 116 ARG A C 1
ATOM 915 O O . ARG A 1 116 ? 3.949 -6.943 -4.611 1.00 72.12 116 ARG A O 1
ATOM 922 N N . ARG A 1 117 ? 5.667 -8.164 -5.372 1.00 67.88 117 ARG A N 1
ATOM 923 C CA . ARG A 1 117 ? 6.207 -7.102 -6.219 1.00 67.88 117 ARG A CA 1
ATOM 924 C C . ARG A 1 117 ? 5.371 -7.018 -7.496 1.00 67.88 117 ARG A C 1
ATOM 926 O O . ARG A 1 117 ? 5.180 -8.045 -8.145 1.00 67.88 117 ARG A O 1
ATOM 933 N N . GLY A 1 118 ? 4.887 -5.827 -7.825 1.00 59.28 118 GLY A N 1
ATOM 934 C CA . GLY A 1 118 ? 4.243 -5.546 -9.105 1.00 59.28 118 GLY A CA 1
ATOM 935 C C . GLY A 1 118 ? 5.207 -4.906 -10.108 1.00 59.28 118 GLY A C 1
ATOM 936 O O . GLY A 1 118 ? 6.436 -4.982 -9.961 1.00 59.28 118 GLY A O 1
ATOM 937 N N . TYR A 1 119 ? 4.652 -4.303 -11.156 1.00 54.56 119 TYR A N 1
ATOM 938 C CA . TYR A 1 119 ? 5.427 -3.672 -12.218 1.00 54.56 119 TYR A CA 1
ATOM 939 C C . TYR A 1 119 ? 6.018 -2.328 -11.756 1.00 54.56 119 TYR A C 1
ATOM 941 O O . TYR A 1 119 ? 5.445 -1.630 -10.926 1.00 54.56 119 TYR A O 1
ATOM 949 N N . ASN A 1 120 ? 7.206 -1.959 -12.247 1.00 61.53 120 ASN A N 1
ATOM 950 C CA . ASN A 1 120 ? 7.867 -0.684 -11.913 1.00 61.53 120 ASN A CA 1
ATOM 951 C C . ASN A 1 120 ? 7.986 -0.365 -10.406 1.00 61.53 120 ASN A C 1
ATOM 953 O O . ASN A 1 120 ? 7.979 0.793 -9.993 1.00 61.53 120 ASN A O 1
ATOM 957 N N . GLY A 1 121 ? 8.130 -1.394 -9.565 1.00 59.62 121 GLY A N 1
ATOM 958 C CA . GLY A 1 121 ? 8.303 -1.203 -8.122 1.00 59.62 121 GLY A CA 1
ATOM 959 C C . GLY A 1 121 ? 7.010 -0.889 -7.365 1.00 59.62 121 GLY A C 1
ATOM 960 O O . GLY A 1 121 ? 7.083 -0.491 -6.203 1.00 59.62 121 GLY A O 1
ATOM 961 N N . SER A 1 122 ? 5.850 -1.096 -7.988 1.00 69.69 122 SER A N 1
ATOM 962 C CA . SER A 1 122 ? 4.566 -1.166 -7.297 1.00 69.69 122 SER A CA 1
ATOM 963 C C . SER A 1 122 ? 4.491 -2.377 -6.355 1.00 69.69 122 SER A C 1
ATOM 965 O O . SER A 1 122 ? 5.307 -3.311 -6.397 1.00 69.69 122 SER A O 1
ATOM 967 N N . VAL A 1 123 ? 3.480 -2.357 -5.491 1.00 78.38 123 VAL A N 1
ATOM 968 C CA . VAL A 1 123 ? 3.201 -3.416 -4.524 1.00 78.38 123 VAL A CA 1
ATOM 969 C C . VAL A 1 123 ? 1.814 -3.976 -4.786 1.00 78.38 123 VAL A C 1
ATOM 971 O O . VAL A 1 123 ? 0.822 -3.258 -4.733 1.00 78.38 123 VAL A O 1
ATOM 974 N N . LEU A 1 124 ? 1.745 -5.277 -5.035 1.00 78.62 124 LEU A N 1
ATOM 975 C CA . LEU A 1 124 ? 0.498 -6.014 -5.144 1.00 78.62 124 LEU A CA 1
ATOM 976 C C . LEU A 1 124 ? 0.047 -6.451 -3.749 1.00 78.62 124 LEU A C 1
ATOM 978 O O . LEU A 1 124 ? 0.741 -7.212 -3.065 1.00 78.62 124 LEU A O 1
ATOM 982 N N . VAL A 1 125 ? -1.136 -5.994 -3.352 1.00 85.25 125 VAL A N 1
ATOM 983 C CA . VAL A 1 125 ? -1.780 -6.292 -2.069 1.00 85.25 125 VAL A CA 1
ATOM 984 C C . VAL A 1 125 ? -3.038 -7.103 -2.342 1.00 85.25 125 VAL A C 1
ATOM 986 O O . VAL A 1 125 ? -3.831 -6.737 -3.203 1.00 85.25 125 VAL A O 1
ATOM 989 N N . ARG A 1 126 ? -3.252 -8.208 -1.619 1.00 85.38 126 ARG A N 1
ATOM 990 C CA . ARG A 1 126 ? -4.523 -8.942 -1.694 1.00 85.38 126 ARG A CA 1
ATOM 991 C C . ARG A 1 126 ? -5.437 -8.512 -0.561 1.00 85.38 126 ARG A C 1
ATOM 993 O O . ARG A 1 126 ? -5.153 -8.824 0.595 1.00 85.38 126 ARG A O 1
ATOM 1000 N N . LEU A 1 127 ? -6.538 -7.865 -0.906 1.00 86.12 127 LEU A N 1
ATOM 1001 C CA . LEU A 1 127 ? -7.620 -7.510 0.001 1.00 86.12 127 LEU A CA 1
ATOM 1002 C C . LEU A 1 127 ? -8.691 -8.605 0.022 1.00 86.12 127 LEU A C 1
ATOM 1004 O O . LEU A 1 127 ? -8.849 -9.356 -0.945 1.00 86.12 127 LEU A O 1
ATOM 1008 N N . HIS A 1 128 ? -9.400 -8.720 1.142 1.00 82.06 128 HIS A N 1
ATOM 1009 C CA . HIS A 1 128 ? -10.368 -9.787 1.374 1.00 82.06 128 HIS A CA 1
ATOM 1010 C C . HIS A 1 128 ? -11.548 -9.737 0.398 1.00 82.06 128 HIS A C 1
ATOM 1012 O O . HIS A 1 128 ? -11.859 -10.767 -0.199 1.00 82.06 128 HIS A O 1
ATOM 1018 N N . LYS A 1 129 ? -12.194 -8.572 0.227 1.00 83.62 129 LYS A N 1
ATOM 1019 C CA . LYS A 1 129 ? -13.374 -8.446 -0.651 1.00 83.62 129 LYS A CA 1
ATOM 1020 C C . LYS A 1 129 ? -12.986 -7.978 -2.055 1.00 83.62 129 LYS A C 1
ATOM 1022 O O . LYS A 1 129 ? -13.490 -8.523 -3.029 1.00 83.62 129 LYS A O 1
ATOM 1027 N N . THR A 1 130 ? -12.059 -7.026 -2.157 1.00 81.81 130 THR A N 1
ATOM 1028 C CA . THR A 1 130 ? -11.639 -6.423 -3.435 1.00 81.81 130 THR A CA 1
ATOM 1029 C C . THR A 1 130 ? -10.742 -7.343 -4.273 1.00 81.81 130 THR A C 1
ATOM 1031 O O . THR A 1 130 ? -10.765 -7.287 -5.499 1.00 81.81 130 THR A O 1
ATOM 1034 N N . GLY A 1 131 ? -9.958 -8.228 -3.648 1.00 81.75 131 GLY A N 1
ATOM 1035 C CA . GLY A 1 131 ? -8.988 -9.067 -4.356 1.00 81.75 131 GLY A CA 1
ATOM 1036 C C . GLY A 1 131 ? -7.618 -8.399 -4.510 1.00 81.75 131 GLY A C 1
ATOM 1037 O O . GLY A 1 131 ? -7.171 -7.683 -3.617 1.00 81.75 131 GLY A O 1
ATOM 1038 N N . TRP A 1 132 ? -6.889 -8.702 -5.588 1.00 83.25 132 TRP A N 1
ATOM 1039 C CA . TRP A 1 132 ? -5.551 -8.139 -5.809 1.00 83.25 132 TRP A CA 1
ATOM 1040 C C . TRP A 1 132 ? -5.635 -6.703 -6.325 1.00 83.25 132 TRP A C 1
ATOM 1042 O O . TRP A 1 132 ? -6.269 -6.456 -7.346 1.00 83.25 132 TRP A O 1
ATOM 1052 N N . VAL A 1 133 ? -4.942 -5.791 -5.649 1.00 84.88 133 VAL A N 1
ATOM 1053 C CA . VAL A 1 133 ? -4.779 -4.391 -6.049 1.00 84.88 133 VAL A CA 1
ATOM 1054 C C . VAL A 1 133 ? -3.297 -4.065 -6.188 1.00 84.88 133 VAL A C 1
ATOM 1056 O O . VAL A 1 133 ? -2.474 -4.562 -5.418 1.00 84.88 133 VAL A O 1
ATOM 1059 N N . GLU A 1 134 ? -2.951 -3.244 -7.172 1.00 81.69 134 GLU A N 1
ATOM 1060 C CA . GLU A 1 134 ? -1.588 -2.769 -7.401 1.00 81.69 134 GLU A CA 1
ATOM 1061 C C . GLU A 1 134 ? -1.452 -1.345 -6.872 1.00 81.69 134 GLU A C 1
ATOM 1063 O O . GLU A 1 134 ? -2.222 -0.467 -7.237 1.00 81.69 134 GLU A O 1
ATOM 1068 N N . LEU A 1 135 ? -0.504 -1.111 -5.969 1.00 81.88 135 LEU A N 1
ATOM 1069 C CA . LEU A 1 135 ? -0.370 0.160 -5.267 1.00 81.88 135 LEU A CA 1
ATOM 1070 C C . LEU A 1 135 ? 0.995 0.779 -5.527 1.00 81.88 135 LEU A C 1
ATOM 1072 O O . LEU A 1 135 ? 2.032 0.116 -5.424 1.00 81.88 135 LEU A O 1
ATOM 1076 N N . ALA A 1 136 ? 1.005 2.086 -5.781 1.00 77.38 136 ALA A N 1
ATOM 1077 C CA . ALA A 1 136 ? 2.240 2.850 -5.800 1.00 77.38 136 ALA A CA 1
ATOM 1078 C C . ALA A 1 136 ? 2.889 2.811 -4.400 1.00 77.38 136 ALA A C 1
ATOM 1080 O O . ALA A 1 136 ? 2.229 3.146 -3.415 1.00 77.38 136 ALA A O 1
ATOM 1081 N N . PRO A 1 137 ? 4.189 2.481 -4.279 1.00 72.06 137 PRO A N 1
ATOM 1082 C CA . PRO A 1 137 ? 4.829 2.061 -3.023 1.00 72.06 137 PRO A CA 1
ATOM 1083 C C . PRO A 1 137 ? 4.831 3.124 -1.917 1.00 72.06 137 PRO A C 1
ATOM 1085 O O . PRO A 1 137 ? 5.075 2.815 -0.758 1.00 72.06 137 PRO A O 1
ATOM 1088 N N . ARG A 1 138 ? 4.580 4.386 -2.267 1.00 73.56 138 ARG A N 1
ATOM 1089 C CA . ARG A 1 138 ? 4.637 5.537 -1.358 1.00 73.56 138 ARG A CA 1
ATOM 1090 C C . ARG A 1 138 ? 3.278 6.005 -0.842 1.00 73.56 138 ARG A C 1
ATOM 1092 O O . ARG A 1 138 ? 3.257 6.971 -0.079 1.00 73.56 138 ARG A O 1
ATOM 1099 N N . LEU A 1 139 ? 2.179 5.379 -1.269 1.00 83.44 139 LEU A N 1
ATOM 1100 C CA . LEU A 1 139 ? 0.833 5.750 -0.832 1.00 83.44 139 LEU A CA 1
ATOM 1101 C C . LEU A 1 139 ? 0.736 5.666 0.701 1.00 83.44 139 LEU A C 1
ATOM 1103 O O . LEU A 1 139 ? 1.042 4.614 1.255 1.00 83.44 139 LEU A O 1
ATOM 1107 N N . PRO A 1 140 ? 0.354 6.739 1.408 1.00 88.38 140 PRO A N 1
ATOM 1108 C CA . PRO A 1 140 ? 0.099 6.659 2.839 1.00 88.38 140 PRO A CA 1
ATOM 1109 C C . PRO A 1 140 ? -1.267 6.021 3.054 1.00 88.38 140 PRO A C 1
ATOM 1111 O O . PRO A 1 140 ? -2.281 6.697 2.943 1.00 88.38 140 PRO A O 1
ATOM 1114 N N . ILE A 1 141 ? -1.308 4.727 3.338 1.00 93.12 141 ILE A N 1
ATOM 1115 C CA . ILE A 1 141 ? -2.553 3.992 3.556 1.00 93.12 141 ILE A CA 1
ATOM 1116 C C . ILE A 1 141 ? -2.944 4.122 5.026 1.00 93.12 141 ILE A C 1
ATOM 1118 O O . ILE A 1 141 ? -2.142 3.845 5.919 1.00 93.12 141 ILE A O 1
ATOM 1122 N N . ALA A 1 142 ? -4.181 4.527 5.281 1.00 94.31 142 ALA A N 1
ATOM 1123 C CA . ALA A 1 142 ? -4.749 4.548 6.618 1.00 94.31 142 ALA A CA 1
ATOM 1124 C C . ALA A 1 142 ? -5.135 3.128 7.057 1.00 94.31 142 ALA A C 1
ATOM 1126 O O . ALA A 1 142 ? -5.902 2.429 6.387 1.00 94.31 142 ALA A O 1
ATOM 1127 N N . LEU A 1 143 ? -4.617 2.709 8.206 1.00 90.19 143 LEU A N 1
ATOM 1128 C CA . LEU A 1 143 ? -5.062 1.504 8.896 1.00 90.19 143 LEU A CA 1
ATOM 1129 C C . LEU A 1 143 ? -6.275 1.832 9.768 1.00 90.19 143 LEU A C 1
ATOM 1131 O O . LEU A 1 143 ? -6.531 2.991 10.097 1.00 90.19 143 LEU A O 1
ATOM 1135 N N . GLN A 1 144 ? -7.020 0.803 10.158 1.00 89.44 144 GLN A N 1
ATOM 1136 C CA . GLN A 1 144 ? -8.123 0.946 11.095 1.00 89.44 144 GLN A CA 1
ATOM 1137 C C . GLN A 1 144 ? -7.627 1.590 12.398 1.00 89.44 144 GLN A C 1
ATOM 1139 O O . GLN A 1 144 ? -6.712 1.088 13.049 1.00 89.44 144 GLN A O 1
ATOM 1144 N N . GLY A 1 145 ? -8.242 2.709 12.778 1.00 83.62 145 GLY A N 1
ATOM 1145 C CA . GLY A 1 145 ? -7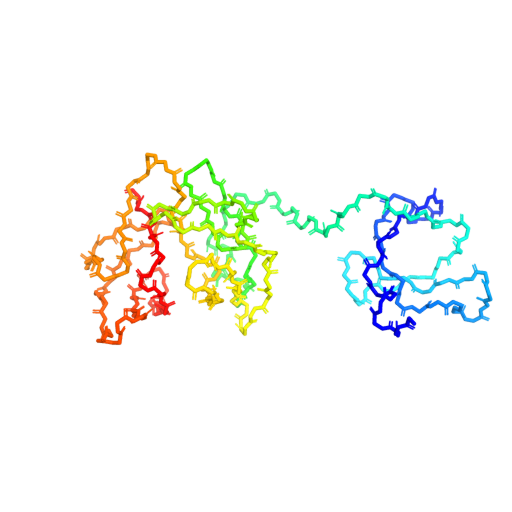.867 3.480 13.958 1.00 83.62 145 GLY A CA 1
ATOM 1146 C C . GLY A 1 145 ? -8.285 4.944 13.844 1.00 83.62 145 GLY A C 1
ATOM 1147 O O . GLY A 1 145 ? -9.060 5.317 12.967 1.00 83.62 145 GLY A O 1
ATOM 1148 N N . ASN A 1 146 ? -7.739 5.778 14.728 1.00 76.44 146 ASN A N 1
ATOM 1149 C CA . ASN A 1 146 ? -8.055 7.207 14.810 1.00 76.44 146 ASN A CA 1
ATOM 1150 C C . ASN A 1 146 ? -7.080 8.046 13.971 1.00 76.44 146 ASN A C 1
ATOM 1152 O O . ASN A 1 146 ? -6.370 8.896 14.507 1.00 76.44 146 ASN A O 1
ATOM 1156 N N . VAL A 1 147 ? -6.994 7.774 12.669 1.00 84.44 147 VAL A N 1
ATOM 1157 C CA . VAL A 1 147 ? -6.282 8.646 11.724 1.00 84.44 147 VAL A CA 1
ATOM 1158 C C . VAL A 1 147 ? -7.288 9.274 10.776 1.00 84.44 147 VAL A C 1
ATOM 1160 O O . VAL A 1 147 ? -8.214 8.608 10.315 1.00 84.44 147 VAL A O 1
ATOM 1163 N N . ASN A 1 148 ? -7.101 10.556 10.475 1.00 89.81 148 ASN A N 1
ATOM 1164 C CA . ASN A 1 148 ? -7.873 11.201 9.427 1.00 89.81 148 ASN A CA 1
ATOM 1165 C C . ASN A 1 148 ? -7.512 10.563 8.087 1.00 89.81 148 ASN A C 1
ATOM 1167 O O . ASN A 1 148 ? -6.334 10.433 7.743 1.00 89.81 148 ASN A O 1
ATOM 1171 N N . PHE A 1 149 ? -8.526 10.177 7.327 1.00 95.50 149 PHE A N 1
ATOM 1172 C CA . PHE A 1 149 ? -8.338 9.610 6.005 1.00 95.50 149 PHE A CA 1
ATOM 1173 C C . PHE A 1 149 ? -9.418 10.100 5.051 1.00 95.50 149 PHE A C 1
ATOM 1175 O O . PHE A 1 149 ? -10.475 10.568 5.473 1.00 95.50 149 PHE A O 1
ATOM 1182 N N . LYS A 1 150 ? -9.128 9.964 3.762 1.00 94.69 150 LYS A N 1
ATOM 1183 C CA . LYS A 1 150 ? -10.080 10.119 2.666 1.00 94.69 150 LYS A CA 1
ATOM 1184 C C . LYS A 1 150 ? -9.876 8.990 1.672 1.00 94.69 150 LYS A C 1
ATOM 1186 O O . LYS A 1 150 ? -8.747 8.542 1.461 1.00 94.69 150 LYS A O 1
ATOM 1191 N N . LEU A 1 151 ? -10.952 8.531 1.053 1.00 92.75 151 LEU A N 1
ATOM 1192 C CA . LEU A 1 151 ? -10.851 7.716 -0.150 1.00 92.75 151 LEU A CA 1
ATOM 1193 C C . LEU A 1 151 ? -10.361 8.581 -1.311 1.00 92.75 151 LEU A C 1
ATOM 1195 O O . LEU A 1 151 ? -10.507 9.803 -1.302 1.00 92.75 151 LEU A O 1
ATOM 1199 N N . ALA A 1 152 ? -9.794 7.946 -2.335 1.00 89.44 152 ALA A N 1
ATOM 1200 C CA . ALA A 1 152 ? -9.206 8.668 -3.460 1.00 89.44 152 ALA A CA 1
ATOM 1201 C C . ALA A 1 152 ? -10.201 9.629 -4.147 1.00 89.44 152 ALA A C 1
ATOM 1203 O O . ALA A 1 152 ? -9.824 10.740 -4.508 1.00 89.44 152 ALA A O 1
ATOM 1204 N N . ALA A 1 153 ? -11.478 9.243 -4.241 1.00 88.00 153 ALA A N 1
ATOM 1205 C CA . ALA A 1 153 ? -12.551 10.063 -4.813 1.00 88.00 153 ALA A CA 1
ATOM 1206 C C . ALA A 1 153 ? -12.951 11.280 -3.950 1.00 88.00 153 ALA A C 1
ATOM 1208 O O . ALA A 1 153 ? -13.602 12.199 -4.437 1.00 88.00 153 ALA A O 1
ATOM 1209 N N . GLU A 1 154 ? -12.583 11.298 -2.669 1.00 91.31 154 GLU A N 1
ATOM 1210 C CA . GLU A 1 154 ? -12.934 12.367 -1.724 1.00 91.31 154 GLU A CA 1
ATOM 1211 C C . GLU A 1 154 ? -11.837 13.440 -1.618 1.00 91.31 154 GLU A C 1
ATOM 1213 O O . GLU A 1 154 ? -12.034 14.480 -0.973 1.00 91.31 154 GLU A O 1
ATOM 1218 N N . LEU A 1 155 ? -10.671 13.182 -2.222 1.00 91.06 155 LEU A N 1
ATOM 1219 C CA . LEU A 1 155 ? -9.533 14.093 -2.218 1.00 91.06 155 LEU A CA 1
ATOM 1220 C C . LEU A 1 155 ? -9.836 15.349 -3.027 1.00 91.06 155 LEU A C 1
ATOM 1222 O O . LEU A 1 155 ? -10.431 15.311 -4.102 1.00 91.06 155 LEU A O 1
ATOM 1226 N N . LYS A 1 156 ? -9.372 16.479 -2.509 1.00 92.25 156 LYS A N 1
ATOM 1227 C CA . LYS A 1 156 ? -9.481 17.789 -3.142 1.00 92.25 156 LYS A CA 1
ATOM 1228 C C . LYS A 1 156 ? -8.097 18.383 -3.320 1.00 92.25 156 LYS A C 1
ATOM 1230 O O . LYS A 1 156 ? -7.167 18.072 -2.578 1.00 92.25 156 LYS A O 1
ATOM 1235 N N . GLN A 1 157 ? -7.982 19.289 -4.283 1.00 91.19 157 GLN A N 1
ATOM 1236 C CA . GLN A 1 157 ? -6.808 20.142 -4.393 1.00 91.19 157 GLN A CA 1
ATOM 1237 C C . GLN A 1 157 ? -6.512 20.807 -3.038 1.00 91.19 157 GLN A C 1
ATOM 1239 O O . GLN A 1 157 ? -7.425 21.257 -2.343 1.00 91.19 157 GLN A O 1
ATOM 1244 N N . ASN A 1 158 ? -5.230 20.873 -2.691 1.00 89.69 158 ASN A N 1
ATOM 1245 C CA . ASN A 1 158 ? -4.667 21.323 -1.419 1.00 89.69 158 ASN A CA 1
ATOM 1246 C C . ASN A 1 158 ? -4.836 20.373 -0.222 1.00 89.69 158 ASN A C 1
ATOM 1248 O O . ASN A 1 158 ? -4.341 20.697 0.860 1.00 89.69 158 ASN A O 1
ATOM 1252 N N . ASP A 1 159 ? -5.457 19.199 -0.377 1.00 92.38 159 ASP A N 1
ATOM 1253 C CA . ASP A 1 159 ? -5.377 18.173 0.666 1.00 92.38 159 ASP A CA 1
ATOM 1254 C C . ASP A 1 159 ? -3.916 17.749 0.866 1.00 92.38 159 ASP A C 1
ATOM 1256 O O . ASP A 1 159 ? -3.158 17.563 -0.091 1.00 92.38 159 ASP A O 1
ATOM 1260 N N . ARG A 1 160 ? -3.515 17.574 2.128 1.00 89.56 160 ARG A N 1
ATOM 1261 C CA . ARG A 1 160 ? -2.161 17.157 2.485 1.00 89.56 160 ARG A CA 1
ATOM 1262 C C . ARG A 1 160 ? -2.173 15.731 3.004 1.00 89.56 160 ARG A C 1
ATOM 1264 O O . ARG A 1 160 ? -2.825 15.422 3.997 1.00 89.56 160 ARG A O 1
ATOM 1271 N N . LEU A 1 161 ? -1.429 14.864 2.333 1.00 87.81 161 LEU A N 1
ATOM 1272 C CA . LEU A 1 161 ? -1.263 13.480 2.749 1.00 87.81 161 LEU A CA 1
ATOM 1273 C C . LEU A 1 161 ? -0.268 13.388 3.909 1.00 87.81 161 LEU A C 1
ATOM 1275 O O . LEU A 1 161 ? 0.659 14.193 3.998 1.00 87.81 161 LEU A O 1
ATOM 1279 N N . ALA A 1 162 ? -0.384 12.354 4.741 1.00 85.06 162 ALA A N 1
ATOM 1280 C CA . ALA A 1 162 ? 0.491 12.123 5.896 1.00 85.06 162 ALA A CA 1
ATOM 1281 C C . ALA A 1 162 ? 1.976 11.933 5.525 1.00 85.06 162 ALA A C 1
ATOM 1283 O O . ALA A 1 162 ? 2.874 12.135 6.339 1.00 85.06 162 ALA A O 1
ATOM 1284 N N . THR A 1 163 ? 2.265 11.591 4.268 1.00 76.00 163 THR A N 1
ATOM 1285 C CA . THR A 1 163 ? 3.628 11.597 3.721 1.00 76.00 163 THR A CA 1
ATOM 1286 C C . THR A 1 163 ? 4.147 13.002 3.423 1.00 76.00 163 THR A C 1
ATOM 1288 O O . THR A 1 163 ? 5.275 13.122 2.970 1.00 76.00 163 THR A O 1
ATOM 1291 N N . GLY A 1 164 ? 3.376 14.065 3.642 1.00 78.12 164 GLY A N 1
ATOM 1292 C CA . GLY A 1 164 ? 3.737 15.452 3.353 1.00 78.12 164 GLY A CA 1
ATOM 1293 C C . GLY A 1 164 ? 3.568 15.871 1.890 1.00 78.12 164 GLY A C 1
ATOM 1294 O O . GLY A 1 164 ? 3.947 16.992 1.563 1.00 78.12 164 GLY A O 1
ATOM 1295 N N . CYS A 1 165 ? 3.033 15.001 1.027 1.00 80.12 165 CYS A N 1
ATOM 1296 C CA . CYS A 1 165 ? 2.651 15.360 -0.341 1.00 80.12 165 CYS A CA 1
ATOM 1297 C C . CYS A 1 165 ? 1.355 16.181 -0.337 1.00 80.12 165 CYS A C 1
ATOM 1299 O O . CYS A 1 165 ? 0.413 15.831 0.377 1.00 80.12 165 CYS A O 1
ATOM 1301 N N . LEU A 1 166 ? 1.298 17.227 -1.152 1.00 83.94 166 LEU A N 1
ATOM 1302 C CA . LEU A 1 166 ? 0.101 18.024 -1.406 1.00 83.94 166 LEU A CA 1
ATOM 1303 C C . LEU A 1 166 ? -0.583 17.528 -2.676 1.00 83.94 166 LEU A C 1
ATOM 1305 O O . LEU A 1 166 ? 0.084 17.304 -3.685 1.00 83.94 166 LEU A O 1
ATOM 1309 N N . VAL A 1 167 ? -1.904 17.412 -2.648 1.00 88.81 167 VAL A N 1
ATOM 1310 C CA . VAL A 1 167 ? -2.715 17.186 -3.845 1.00 88.81 167 VAL A CA 1
ATOM 1311 C C . VAL A 1 167 ? -2.774 18.488 -4.645 1.00 88.81 167 VAL A C 1
ATOM 1313 O O . VAL A 1 167 ? -3.342 19.474 -4.179 1.00 88.81 167 VAL A O 1
ATOM 1316 N N . VAL A 1 168 ? -2.174 18.521 -5.835 1.00 87.88 168 VAL A N 1
ATOM 1317 C CA . VAL A 1 168 ? -2.156 19.727 -6.696 1.00 87.88 168 VAL A CA 1
ATOM 1318 C C . VAL A 1 168 ? -3.320 19.783 -7.665 1.00 87.88 168 VAL A C 1
ATOM 1320 O O . VAL A 1 168 ? -3.706 20.869 -8.086 1.00 87.88 168 VAL A O 1
ATOM 1323 N N . GLU A 1 169 ? -3.899 18.628 -7.969 1.00 85.62 169 GLU A N 1
ATOM 1324 C CA . GLU A 1 169 ? -5.085 18.482 -8.795 1.00 85.62 169 GLU A CA 1
ATOM 1325 C C . GLU A 1 169 ? -5.901 17.313 -8.245 1.00 85.62 169 GLU A C 1
ATOM 1327 O O . GLU A 1 169 ? -5.340 16.308 -7.793 1.00 85.62 169 GLU A O 1
ATOM 1332 N N . GLY A 1 170 ? -7.222 17.492 -8.210 1.00 80.88 170 GLY A N 1
ATOM 1333 C CA . GLY A 1 170 ? -8.144 16.471 -7.726 1.00 80.88 170 GLY A CA 1
ATOM 1334 C C . GLY A 1 170 ? -8.165 15.224 -8.620 1.00 80.88 170 GLY A C 1
ATOM 1335 O O . GLY A 1 170 ? -7.524 15.196 -9.670 1.00 80.88 170 GLY A O 1
ATOM 1336 N N . PRO A 1 171 ? -8.899 14.181 -8.212 1.00 81.94 171 PRO A N 1
ATOM 1337 C CA . PRO A 1 171 ? -9.076 12.981 -9.021 1.00 81.94 171 PRO A CA 1
ATOM 1338 C C . PRO A 1 171 ? -9.773 13.287 -10.361 1.00 81.94 171 PRO A C 1
ATOM 1340 O O . PRO A 1 171 ? -10.772 14.001 -10.378 1.00 81.94 171 PRO A O 1
ATOM 1343 N N . VAL A 1 172 ? -9.254 12.738 -11.472 1.00 77.19 172 VAL A N 1
ATOM 1344 C CA . VAL A 1 172 ? -9.723 13.031 -12.857 1.00 77.19 172 VAL A CA 1
ATOM 1345 C C . VAL A 1 172 ? -10.319 11.805 -13.582 1.00 77.19 172 VAL A C 1
ATOM 1347 O O . VAL A 1 172 ? -10.678 11.884 -14.750 1.00 77.19 172 VAL A O 1
ATOM 1350 N N . SER A 1 173 ? -10.413 10.643 -12.930 1.00 69.06 173 SER A N 1
ATOM 1351 C CA . SER A 1 173 ? -10.904 9.405 -13.563 1.00 69.06 173 SER A CA 1
ATOM 1352 C C . SER A 1 173 ? -12.329 9.071 -13.119 1.00 69.06 173 SER A C 1
ATOM 1354 O O . SER A 1 173 ? -12.582 8.964 -11.919 1.00 69.06 173 SER A O 1
ATOM 1356 N N . ASP A 1 174 ? -13.220 8.863 -14.096 1.00 56.16 174 ASP A N 1
ATOM 1357 C CA . ASP A 1 174 ? -14.613 8.426 -13.905 1.00 56.16 174 ASP A CA 1
ATOM 1358 C C . ASP A 1 174 ? -14.749 6.898 -13.731 1.00 56.16 174 ASP A C 1
ATOM 1360 O O . ASP A 1 174 ? -15.833 6.395 -13.421 1.00 56.16 174 ASP A O 1
ATOM 1364 N N . ASP A 1 175 ? -13.665 6.131 -13.909 1.00 58.81 175 ASP A N 1
ATOM 1365 C CA . ASP A 1 175 ? -13.690 4.685 -13.690 1.00 58.81 175 ASP A CA 1
ATOM 1366 C C . ASP A 1 175 ? -13.854 4.396 -12.193 1.00 58.81 175 ASP A C 1
ATOM 1368 O O . ASP A 1 175 ? -12.942 4.597 -11.394 1.00 58.81 175 ASP A O 1
ATOM 1372 N N . ALA A 1 176 ? -15.016 3.864 -11.804 1.00 58.09 176 ALA A N 1
ATOM 1373 C CA . ALA A 1 176 ? -15.446 3.693 -10.407 1.00 58.09 176 ALA A CA 1
ATOM 1374 C C . ALA A 1 176 ? -14.460 2.941 -9.477 1.00 58.09 176 ALA A C 1
ATOM 1376 O O . ALA A 1 176 ? -14.597 2.976 -8.250 1.00 58.09 176 ALA A O 1
ATOM 1377 N N . ASN A 1 177 ? -13.459 2.259 -10.039 1.00 70.56 177 ASN A N 1
ATOM 1378 C CA . ASN A 1 177 ? -12.478 1.476 -9.296 1.00 70.56 177 ASN A CA 1
ATOM 1379 C C . ASN A 1 177 ? -11.105 2.150 -9.148 1.00 70.56 177 ASN A C 1
ATOM 1381 O O . ASN A 1 177 ? -10.331 1.693 -8.307 1.00 70.56 177 ASN A O 1
ATOM 1385 N N . TRP A 1 178 ? -10.795 3.209 -9.906 1.00 78.88 178 TRP A N 1
ATOM 1386 C CA . TRP A 1 178 ? -9.474 3.851 -9.913 1.00 78.88 178 TRP A CA 1
ATOM 1387 C C . TRP A 1 178 ? -9.554 5.365 -10.101 1.00 78.88 178 TRP A C 1
ATOM 1389 O O . TRP A 1 178 ? -10.287 5.868 -10.948 1.00 78.88 178 TRP A O 1
ATOM 1399 N N . ALA A 1 179 ? -8.734 6.086 -9.339 1.00 80.12 179 ALA A N 1
ATOM 1400 C CA . ALA A 1 179 ? -8.610 7.533 -9.406 1.00 80.12 179 ALA A CA 1
ATOM 1401 C C . ALA A 1 179 ? -7.152 7.959 -9.615 1.00 80.12 179 ALA A C 1
ATOM 1403 O O . ALA A 1 179 ? -6.253 7.474 -8.925 1.00 80.12 179 ALA A O 1
ATOM 1404 N N . ASN A 1 180 ? -6.938 8.914 -10.519 1.00 83.38 180 ASN A N 1
ATOM 1405 C CA . ASN A 1 180 ? -5.626 9.499 -10.793 1.00 83.38 180 ASN A CA 1
ATOM 1406 C C . ASN A 1 180 ? -5.423 10.721 -9.903 1.00 83.38 180 ASN A C 1
ATOM 1408 O O . ASN A 1 180 ? -6.170 11.686 -10.025 1.00 83.38 180 ASN A O 1
ATOM 1412 N N . VAL A 1 181 ? -4.433 10.686 -9.012 1.00 82.19 181 VAL A N 1
ATOM 1413 C CA . VAL A 1 181 ? -4.159 11.767 -8.053 1.00 82.19 181 VAL A CA 1
ATOM 1414 C C . VAL A 1 181 ? -2.825 12.429 -8.382 1.00 82.19 181 VAL A C 1
ATOM 1416 O O . VAL A 1 181 ? -1.801 11.750 -8.477 1.00 82.19 181 VAL A O 1
ATOM 1419 N N . TYR A 1 182 ? -2.809 13.757 -8.503 1.00 82.81 182 TYR A N 1
ATOM 1420 C CA . TYR A 1 182 ? -1.600 14.524 -8.814 1.00 82.81 182 TYR A CA 1
ATOM 1421 C C . TYR A 1 182 ? -1.013 15.164 -7.558 1.00 82.81 182 TYR A C 1
ATOM 1423 O O . TYR A 1 182 ? -1.723 15.824 -6.797 1.00 82.81 182 TYR A O 1
ATOM 1431 N N . LEU A 1 183 ? 0.297 14.999 -7.349 1.00 80.62 183 LEU A N 1
ATOM 1432 C CA . LEU A 1 183 ? 0.988 15.444 -6.135 1.00 80.62 183 LEU A CA 1
ATOM 1433 C C . LEU A 1 183 ? 2.148 16.422 -6.402 1.00 80.62 183 LEU A C 1
ATOM 1435 O O . LEU A 1 183 ? 2.941 16.218 -7.326 1.00 80.62 183 LEU A O 1
ATOM 1439 N N . ASP A 1 184 ? 2.295 17.429 -5.534 1.00 69.44 184 ASP A N 1
ATOM 1440 C CA . ASP A 1 184 ? 3.217 18.575 -5.674 1.00 69.44 184 ASP A CA 1
ATOM 1441 C C . ASP A 1 184 ? 4.703 18.224 -5.663 1.00 69.44 184 ASP A C 1
ATOM 1443 O O . ASP A 1 184 ? 5.481 18.787 -6.425 1.00 69.44 184 ASP A O 1
ATOM 1447 N N . ARG A 1 185 ? 5.119 17.290 -4.809 1.00 57.22 185 ARG A N 1
ATOM 1448 C CA . ARG A 1 185 ? 6.532 17.109 -4.462 1.00 57.22 185 ARG A CA 1
ATOM 1449 C C . ARG A 1 185 ? 7.420 16.751 -5.653 1.00 57.22 185 ARG A C 1
ATOM 1451 O O . ARG A 1 185 ? 8.628 16.927 -5.567 1.00 57.22 185 ARG A O 1
ATOM 1458 N N . VAL A 1 186 ? 6.832 16.231 -6.733 1.00 50.62 186 VAL A N 1
ATOM 1459 C CA . VAL A 1 186 ? 7.515 15.899 -7.999 1.00 50.62 186 VAL A CA 1
ATOM 1460 C C . VAL A 1 186 ? 6.638 16.159 -9.233 1.00 50.62 186 VAL A C 1
ATOM 1462 O O . VAL A 1 186 ? 6.997 15.725 -10.322 1.00 50.62 186 VAL A O 1
ATOM 1465 N N . GLY A 1 187 ? 5.453 16.763 -9.079 1.00 59.28 187 GLY A N 1
ATOM 1466 C CA . GLY A 1 187 ? 4.452 16.808 -10.156 1.00 59.28 187 GLY A CA 1
ATOM 1467 C C . GLY A 1 187 ? 4.031 15.411 -10.630 1.00 59.28 187 GLY A C 1
ATOM 1468 O O . GLY A 1 187 ? 3.925 15.147 -11.823 1.00 59.28 187 GLY A O 1
ATOM 1469 N N . CYS A 1 188 ? 3.881 14.471 -9.699 1.00 66.12 188 CYS A N 1
ATOM 1470 C CA . CYS A 1 188 ? 3.664 13.067 -10.027 1.00 66.12 188 CYS A CA 1
ATOM 1471 C C . CYS A 1 188 ? 2.183 12.687 -9.986 1.00 66.12 188 CYS A C 1
ATOM 1473 O O . CYS A 1 188 ? 1.503 12.994 -9.009 1.00 66.12 188 CYS A O 1
ATOM 1475 N N . CYS A 1 189 ? 1.736 11.951 -11.000 1.00 75.31 189 CYS A N 1
ATOM 1476 C CA . CYS A 1 189 ? 0.430 11.302 -11.037 1.00 75.31 189 CYS A CA 1
ATOM 1477 C C . CYS A 1 189 ? 0.535 9.886 -10.457 1.00 75.31 189 CYS A C 1
ATOM 1479 O O . CYS A 1 189 ? 1.526 9.189 -10.706 1.00 75.31 189 CYS A O 1
ATOM 1481 N N . ILE A 1 190 ? -0.441 9.480 -9.649 1.00 76.06 190 ILE A N 1
ATOM 1482 C CA . ILE A 1 190 ? -0.545 8.119 -9.126 1.00 76.06 190 ILE A CA 1
ATOM 1483 C C . ILE A 1 190 ? -1.966 7.585 -9.268 1.00 76.06 190 ILE A C 1
ATOM 1485 O O . ILE A 1 190 ? -2.927 8.220 -8.832 1.00 76.06 190 ILE A O 1
ATOM 1489 N N . ASP A 1 191 ? -2.064 6.373 -9.799 1.00 77.31 191 ASP A N 1
ATOM 1490 C CA . ASP A 1 191 ? -3.320 5.642 -9.883 1.00 77.31 191 ASP A CA 1
ATOM 1491 C C . ASP A 1 191 ? -3.592 5.007 -8.517 1.00 77.31 191 ASP A C 1
ATOM 1493 O O . ASP A 1 191 ? -2.757 4.290 -7.952 1.00 77.31 191 ASP A O 1
ATOM 1497 N N . THR A 1 192 ? -4.755 5.314 -7.954 1.00 83.25 192 THR A N 1
ATOM 1498 C CA . THR A 1 192 ? -5.149 4.879 -6.615 1.00 83.25 192 THR A CA 1
ATOM 1499 C C . THR A 1 192 ? -6.497 4.168 -6.688 1.00 83.25 192 THR A C 1
ATOM 1501 O O . THR A 1 192 ? -7.475 4.784 -7.117 1.00 83.25 192 THR A O 1
ATOM 1504 N N . PRO A 1 193 ? -6.598 2.898 -6.255 1.00 85.06 193 PRO A N 1
ATOM 1505 C CA . PRO A 1 193 ? -7.882 2.214 -6.220 1.00 85.06 193 PRO A CA 1
ATOM 1506 C C . PRO A 1 193 ? -8.855 2.902 -5.258 1.00 85.06 193 PRO A C 1
ATOM 1508 O O . PRO A 1 193 ? -8.462 3.330 -4.170 1.00 85.06 193 PRO A O 1
ATOM 1511 N N . SER A 1 194 ? -10.139 2.949 -5.614 1.00 83.94 194 SER A N 1
ATOM 1512 C CA . SER A 1 194 ? -11.164 3.677 -4.846 1.00 83.94 194 SER A CA 1
ATOM 1513 C C . SER A 1 194 ? -11.384 3.137 -3.426 1.00 83.94 194 SER A C 1
ATOM 1515 O O . SER A 1 194 ? -11.835 3.870 -2.549 1.00 83.94 194 SER A O 1
ATOM 1517 N N . CYS A 1 195 ? -11.018 1.879 -3.171 1.00 82.62 195 CYS A N 1
ATOM 1518 C CA . CYS A 1 195 ? -11.132 1.218 -1.868 1.00 82.62 195 CYS A CA 1
ATOM 1519 C C . CYS A 1 195 ? -9.981 1.515 -0.888 1.00 82.62 195 CYS A C 1
ATOM 1521 O O . CYS A 1 195 ? -10.034 1.066 0.264 1.00 82.62 195 CYS A O 1
ATOM 1523 N N . ILE A 1 196 ? -8.936 2.228 -1.327 1.00 91.50 196 ILE A N 1
ATOM 1524 C CA . ILE A 1 196 ? -7.751 2.509 -0.515 1.00 91.50 196 ILE A CA 1
ATOM 1525 C C . ILE A 1 196 ? -7.935 3.835 0.229 1.00 91.50 196 ILE A C 1
ATOM 1527 O O . ILE A 1 196 ? -7.975 4.892 -0.403 1.00 91.50 196 ILE A O 1
ATOM 1531 N N . PRO A 1 197 ? -8.008 3.812 1.570 1.00 93.44 197 PRO A N 1
ATOM 1532 C CA . PRO A 1 197 ? -8.080 5.030 2.358 1.00 93.44 197 PRO A CA 1
ATOM 1533 C C . PRO A 1 197 ? -6.687 5.655 2.466 1.00 93.44 197 PRO A C 1
ATOM 1535 O O . PRO A 1 197 ? -5.756 5.028 2.976 1.00 93.44 197 PRO A O 1
ATOM 1538 N N . LEU A 1 198 ? -6.533 6.893 2.000 1.00 93.62 198 LEU A N 1
ATOM 1539 C CA . LEU A 1 198 ? -5.287 7.638 2.135 1.00 93.62 198 LEU A CA 1
ATOM 1540 C C . LEU A 1 198 ? -5.280 8.434 3.435 1.00 93.62 198 LEU A C 1
ATOM 1542 O O . LEU A 1 198 ? -6.194 9.212 3.702 1.00 93.62 198 LEU A O 1
ATOM 1546 N N . ALA A 1 199 ? -4.234 8.251 4.234 1.00 90.75 199 ALA A N 1
ATOM 1547 C CA . ALA A 1 199 ? -4.042 8.981 5.475 1.00 90.75 199 ALA A CA 1
ATOM 1548 C C . ALA A 1 199 ? -3.636 10.436 5.198 1.00 90.75 199 ALA A C 1
ATOM 1550 O O . ALA A 1 199 ? -2.725 10.709 4.405 1.00 90.75 199 ALA A O 1
ATOM 1551 N N . LEU A 1 200 ? -4.295 11.361 5.891 1.00 90.00 200 LEU A N 1
ATOM 1552 C CA . LEU A 1 200 ? -4.047 12.799 5.820 1.00 90.00 200 LEU A CA 1
ATOM 1553 C C . LEU A 1 200 ? -3.071 13.252 6.917 1.00 90.00 200 LEU A C 1
ATOM 1555 O O . LEU A 1 200 ? -2.924 12.575 7.936 1.00 90.00 200 LEU A O 1
ATOM 1559 N N . ALA A 1 201 ? -2.375 14.365 6.661 1.00 83.00 201 ALA A N 1
ATOM 1560 C CA . ALA A 1 201 ? -1.474 15.022 7.614 1.00 83.00 201 ALA A CA 1
ATOM 1561 C C . ALA A 1 201 ? -2.224 15.843 8.669 1.00 83.00 201 ALA A C 1
ATOM 1563 O O . ALA A 1 201 ? -3.342 16.320 8.370 1.00 83.00 201 ALA A O 1
#